Protein AF-A0A2K2TZH5-F1 (afdb_monomer_lite)

Sequence (236 aa):
MGNFDEGINAIWEEVEGKRSKPKHTERDKWEEIKADYYGQKCSVQTEWGIIDFDPDERRKVEGGEKLSYKEYLDIMKRSGRKIRPYFELCYYNCCGCDFKGQIEKKSKGNICFKRIFVNGMYGDGTCFYGKEDHVWMPENGFERYQAGDCLSFTAEVYRYLKTGNGKAIDFALRNPERIRKTGFYDIPNDDELLMQSIDQLVCEICMFSEHCWMGMCIADQEWRENMKRRLFDSVK

Foldseek 3Di:
DPPPVVVVVVVVCVVVVDDDDPDQDPVNVLVVVCVPQACHQDWDQDPQGIQGRPPVVQCQAAVSNPPDSVNNRVQSSVASVPADVLLVCCQPFFPFKKKKFAFAADDDQKTWTQKIKIWGAGPVRDIAIDMDGGAIEGCVPVPPDGHGWIKMWGWDKGWYWDPPPHTHIYIHTYDTHPIDTDDPVVDDDPLRNVLVVQLVVLLVPDPCVVPAPPPRDPDDPVVSVVSSVVVSVVVD

pLDDT: mean 85.05, std 13.41, range [36.69, 96.38]

Radius of gyration: 22.14 Å; chains: 1; bounding box: 59×39×53 Å

Secondary structure (DSSP, 8-state):
-TTHHHHHHHHHHHHTTPPPPP---HHHHHHHHHHHHTT-S-EEEETTEEEE--TTGGGGSBT-TT--HHHHHHHHHHHTTSS-HHHHHHHHH-SEEEEEEEEEEEETTEEEEEEEEEEEE-TTS-EEEEEEEEEEEESTT-TT--TT-EEEEEEEEEEEEE-BTB-EEEEEEEEEEEEEE--GGGS--HHHHHHHHHHHHHHHTSTTGGG-BTTB--S-HHHHHHHHHHHHHHH-

Structure (mmCIF, N/CA/C/O backbone):
data_AF-A0A2K2TZH5-F1
#
_entry.id   AF-A0A2K2TZH5-F1
#
loop_
_atom_site.group_PDB
_atom_site.id
_atom_site.type_symbol
_atom_site.label_atom_id
_atom_site.label_alt_id
_atom_site.label_comp_id
_atom_site.label_asym_id
_atom_site.label_entity_id
_atom_site.label_seq_id
_atom_site.pdbx_PDB_ins_code
_atom_site.Cartn_x
_atom_site.Cartn_y
_atom_site.Cartn_z
_atom_site.occupancy
_atom_site.B_iso_or_equiv
_atom_site.auth_seq_id
_atom_site.auth_comp_id
_atom_site.auth_asym_id
_atom_site.auth_atom_id
_atom_site.pdbx_PDB_model_num
ATOM 1 N N . MET A 1 1 ? 24.509 14.953 -3.627 1.00 36.91 1 MET A N 1
ATOM 2 C CA . MET A 1 1 ? 25.450 15.955 -4.184 1.00 36.91 1 MET A CA 1
ATOM 3 C C . MET A 1 1 ? 25.207 16.181 -5.687 1.00 36.91 1 MET A C 1
ATOM 5 O O . MET A 1 1 ? 26.150 16.340 -6.435 1.00 36.91 1 MET A O 1
ATOM 9 N N . GLY A 1 2 ? 23.950 16.217 -6.155 1.00 40.56 2 GLY A N 1
ATOM 10 C CA . GLY A 1 2 ? 23.645 16.107 -7.596 1.00 40.56 2 GLY A CA 1
ATOM 11 C C . GLY A 1 2 ? 23.528 17.412 -8.393 1.00 40.56 2 GLY A C 1
ATOM 12 O O . GLY A 1 2 ? 23.467 17.348 -9.607 1.00 40.56 2 GLY A O 1
ATOM 13 N N . ASN A 1 3 ? 23.521 18.585 -7.751 1.00 42.31 3 ASN A N 1
ATOM 14 C CA . ASN A 1 3 ? 23.272 19.857 -8.455 1.00 42.31 3 ASN A CA 1
ATOM 15 C C . ASN A 1 3 ? 24.543 20.673 -8.745 1.00 42.31 3 ASN A C 1
ATOM 17 O O . ASN A 1 3 ? 24.476 21.681 -9.441 1.00 42.31 3 ASN A O 1
ATOM 21 N N . PHE A 1 4 ? 25.693 20.281 -8.186 1.00 36.69 4 PHE A N 1
ATOM 22 C CA . PHE A 1 4 ? 26.955 21.011 -8.369 1.00 36.69 4 PHE A CA 1
ATOM 23 C C . PHE A 1 4 ? 27.743 20.474 -9.571 1.00 36.69 4 PHE A C 1
ATOM 25 O O . PHE A 1 4 ? 28.298 21.248 -10.348 1.00 36.69 4 PHE A O 1
ATOM 32 N N . ASP A 1 5 ? 27.697 19.157 -9.784 1.00 44.06 5 ASP A N 1
ATOM 33 C CA . ASP A 1 5 ? 28.388 18.493 -10.893 1.00 44.06 5 ASP A CA 1
ATOM 34 C C . ASP A 1 5 ? 27.729 18.776 -12.254 1.00 44.06 5 ASP A C 1
ATOM 36 O O . ASP A 1 5 ? 28.419 18.890 -13.266 1.00 44.06 5 ASP A O 1
ATOM 40 N N . GLU A 1 6 ? 26.407 18.974 -12.296 1.00 48.66 6 GLU A N 1
ATOM 41 C CA . GLU A 1 6 ? 25.693 19.384 -13.516 1.00 48.66 6 GLU A CA 1
ATOM 42 C C . GLU A 1 6 ? 26.080 20.802 -13.965 1.00 48.66 6 GLU A C 1
ATOM 44 O O . GLU A 1 6 ? 26.260 21.051 -15.157 1.00 48.66 6 GLU A O 1
ATOM 49 N N . GLY A 1 7 ? 26.275 21.720 -13.011 1.00 49.72 7 GLY A N 1
ATOM 50 C CA . GLY A 1 7 ? 26.712 23.089 -13.291 1.00 49.72 7 GLY A CA 1
ATOM 51 C C . GLY A 1 7 ? 28.157 23.160 -13.788 1.00 49.72 7 GLY A C 1
ATOM 52 O O . GLY A 1 7 ? 28.455 23.927 -14.701 1.00 49.72 7 GLY A O 1
ATOM 53 N N . ILE A 1 8 ? 29.048 22.331 -13.237 1.00 51.84 8 ILE A N 1
ATOM 54 C CA . ILE A 1 8 ? 30.454 22.278 -13.658 1.00 51.84 8 ILE A CA 1
ATOM 55 C C . ILE A 1 8 ? 30.583 21.663 -15.057 1.00 51.84 8 ILE A C 1
ATOM 57 O O . ILE A 1 8 ? 31.291 22.217 -15.895 1.00 51.84 8 ILE A O 1
ATOM 61 N N . ASN A 1 9 ? 29.866 20.575 -15.354 1.00 52.47 9 ASN A N 1
ATOM 62 C CA . ASN A 1 9 ? 29.912 19.942 -16.678 1.00 52.47 9 ASN A CA 1
ATOM 63 C C . ASN A 1 9 ? 29.352 20.846 -17.791 1.00 52.47 9 ASN A C 1
ATOM 65 O O . ASN A 1 9 ? 29.914 20.879 -18.884 1.00 52.47 9 ASN A O 1
ATOM 69 N N . ALA A 1 10 ? 28.311 21.636 -17.506 1.00 53.25 10 ALA A N 1
ATOM 70 C CA . ALA A 1 10 ? 27.745 22.586 -18.467 1.00 53.25 10 ALA A CA 1
ATOM 71 C C . ALA A 1 10 ? 28.731 23.702 -18.864 1.00 53.25 10 ALA A C 1
ATOM 73 O O . ALA A 1 10 ? 28.780 24.097 -20.028 1.00 53.25 10 ALA A O 1
ATOM 74 N N . ILE A 1 11 ? 29.555 24.170 -17.919 1.00 55.91 11 ILE A N 1
ATOM 75 C CA . ILE A 1 11 ? 30.579 25.198 -18.169 1.00 55.91 11 ILE A CA 1
ATOM 76 C C . ILE A 1 11 ? 31.704 24.644 -19.059 1.00 55.91 11 ILE A C 1
ATOM 78 O O . ILE A 1 11 ? 32.195 25.346 -19.941 1.00 55.91 11 ILE A O 1
ATOM 82 N N . TRP A 1 12 ? 32.098 23.379 -18.880 1.00 53.28 12 TRP A N 1
ATOM 83 C CA . TRP A 1 12 ? 33.139 22.755 -19.707 1.00 53.28 12 TRP A CA 1
ATOM 84 C C . TRP A 1 12 ? 32.671 22.441 -21.139 1.00 53.28 12 TRP A C 1
ATOM 86 O O . TRP A 1 12 ? 33.465 22.557 -22.073 1.00 53.28 12 TRP A O 1
ATOM 96 N N . GLU A 1 13 ? 31.392 22.115 -21.349 1.00 54.41 13 GLU A N 1
ATOM 97 C CA . GLU A 1 13 ? 30.836 21.857 -22.689 1.00 54.41 13 GLU A CA 1
ATOM 98 C C . GLU A 1 13 ? 30.708 23.129 -23.555 1.00 54.41 13 GLU A C 1
ATOM 100 O O . GLU A 1 13 ? 30.909 23.058 -24.772 1.00 54.41 13 GLU A O 1
ATOM 105 N N . GLU A 1 14 ? 30.458 24.299 -22.949 1.00 56.44 14 GLU A N 1
ATOM 106 C CA . GLU A 1 14 ? 30.468 25.601 -23.644 1.00 56.44 14 GLU A CA 1
ATOM 107 C C . GLU A 1 14 ? 31.870 26.006 -24.125 1.00 56.44 14 GLU A C 1
ATOM 109 O O . GLU A 1 14 ? 32.014 26.563 -25.216 1.00 56.44 14 GLU A O 1
ATOM 114 N N . VAL A 1 15 ? 32.913 25.690 -23.348 1.00 57.12 15 VAL A N 1
ATOM 115 C CA . VAL A 1 15 ? 34.311 26.021 -23.678 1.00 57.12 15 VAL A CA 1
ATOM 116 C C . VAL A 1 15 ? 34.846 25.165 -24.834 1.00 57.12 15 VAL A C 1
ATOM 118 O O . VAL A 1 15 ? 35.672 25.637 -25.615 1.00 57.12 15 VAL A O 1
ATOM 121 N N . GLU A 1 16 ? 34.359 23.931 -25.002 1.00 59.00 16 GLU A N 1
ATOM 122 C CA . GLU A 1 16 ? 34.834 23.013 -26.050 1.00 59.00 16 GLU A CA 1
ATOM 123 C C . GLU A 1 16 ? 34.072 23.097 -27.387 1.00 59.00 16 GLU A C 1
ATOM 125 O O . GLU A 1 16 ? 34.399 22.366 -28.325 1.00 59.00 16 GLU A O 1
ATOM 130 N N . GLY A 1 17 ? 33.055 23.959 -27.518 1.00 53.38 17 GLY A N 1
ATOM 131 C CA . GLY A 1 17 ? 32.296 24.110 -28.770 1.00 53.38 17 GLY A CA 1
ATOM 132 C C . GLY A 1 17 ? 31.588 22.827 -29.236 1.00 53.38 17 GLY A C 1
ATOM 133 O O . GLY A 1 17 ? 31.232 22.693 -30.412 1.00 53.38 17 GLY A O 1
ATOM 134 N N . LYS A 1 18 ? 31.383 21.861 -28.334 1.00 55.34 18 LYS A N 1
ATOM 135 C CA . LYS A 1 18 ? 30.677 20.612 -28.621 1.00 55.34 18 LYS A CA 1
ATOM 136 C C . LYS A 1 18 ? 29.177 20.873 -28.513 1.00 55.34 18 LYS A C 1
ATOM 138 O O . LYS A 1 18 ? 28.684 21.307 -27.480 1.00 55.34 18 LYS A O 1
ATOM 143 N N . ARG A 1 19 ? 28.436 20.614 -29.599 1.00 47.59 19 ARG A N 1
ATOM 144 C CA . ARG A 1 19 ? 26.962 20.622 -29.585 1.00 47.59 19 ARG A CA 1
ATOM 145 C C . ARG A 1 19 ? 26.472 19.767 -28.414 1.00 47.59 19 ARG A C 1
ATOM 147 O O . ARG A 1 19 ? 26.801 18.582 -28.360 1.00 47.59 19 ARG A O 1
ATOM 154 N N . SER A 1 20 ? 25.677 20.366 -27.530 1.00 48.75 20 SER A N 1
ATOM 155 C CA . SER A 1 20 ? 25.026 19.665 -26.425 1.00 48.75 20 SER A CA 1
ATOM 156 C C . SER A 1 20 ? 24.255 18.451 -26.948 1.00 48.75 20 SER A C 1
ATOM 158 O O . SER A 1 20 ? 23.588 18.512 -27.989 1.00 48.75 20 SER A O 1
ATOM 160 N N . LYS A 1 21 ? 24.377 17.315 -26.250 1.00 51.69 21 LYS A N 1
ATOM 161 C CA . LYS A 1 21 ? 23.605 16.109 -26.579 1.00 51.69 21 LYS A CA 1
ATOM 162 C C . LYS A 1 21 ? 22.107 16.454 -26.532 1.00 51.69 21 LYS A C 1
ATOM 164 O O . LYS A 1 21 ? 21.690 17.194 -25.636 1.00 51.69 21 LYS A O 1
ATOM 169 N N . PRO A 1 22 ? 21.285 15.961 -27.477 1.00 49.75 22 PRO A N 1
ATOM 170 C CA . PRO A 1 22 ? 19.862 16.262 -27.472 1.00 49.75 22 PRO A CA 1
ATOM 171 C C . PRO A 1 22 ? 19.238 15.795 -26.154 1.00 49.75 22 PRO A C 1
ATOM 173 O O . PRO A 1 22 ? 19.474 14.675 -25.706 1.00 49.75 22 PRO A O 1
ATOM 176 N N . LYS A 1 23 ? 18.451 16.671 -25.521 1.00 57.56 23 LYS A N 1
ATOM 177 C CA . LYS A 1 23 ? 17.666 16.324 -24.332 1.00 57.56 23 LYS A CA 1
ATOM 178 C C . LYS A 1 23 ? 16.723 15.178 -24.708 1.00 57.56 23 LYS A C 1
ATOM 180 O O . LYS A 1 23 ? 15.816 15.398 -25.509 1.00 57.56 23 LYS A O 1
ATOM 185 N N . HIS A 1 24 ? 16.945 13.985 -24.152 1.00 58.38 24 HIS A N 1
ATOM 186 C CA . HIS A 1 24 ? 16.054 12.839 -24.350 1.00 58.38 24 HIS A CA 1
ATOM 187 C C . HIS A 1 24 ? 14.635 13.237 -23.938 1.00 58.38 24 HIS A C 1
ATOM 189 O O . HIS A 1 24 ? 14.409 13.732 -22.827 1.00 58.38 24 HIS A O 1
ATOM 195 N N . THR A 1 25 ? 13.678 13.063 -24.846 1.00 75.75 25 THR A N 1
ATOM 196 C CA . THR A 1 25 ? 12.272 13.323 -24.547 1.00 75.75 25 THR A CA 1
ATOM 197 C C . THR A 1 25 ? 11.721 12.220 -23.641 1.00 75.75 25 THR A C 1
ATOM 199 O O . THR A 1 25 ? 12.269 11.123 -23.561 1.00 75.75 25 THR A O 1
ATOM 202 N N . GLU A 1 26 ? 10.598 12.476 -22.964 1.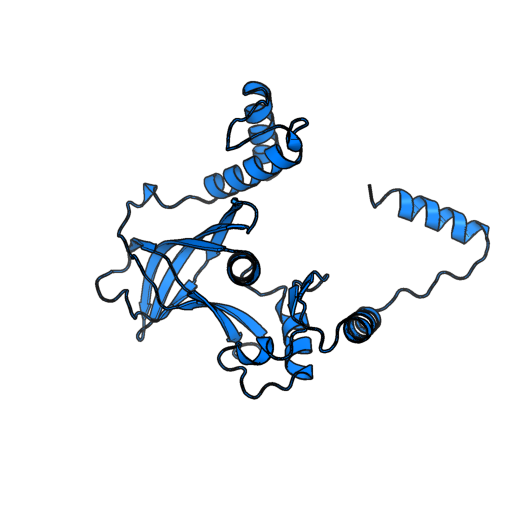00 74.56 26 GLU A N 1
ATOM 203 C CA . GLU A 1 26 ? 9.916 11.463 -22.138 1.00 74.56 26 GLU A CA 1
ATOM 204 C C . GLU A 1 26 ? 9.589 10.181 -22.934 1.00 74.56 26 GLU A C 1
ATOM 206 O O . GLU A 1 26 ? 9.572 9.075 -22.392 1.00 74.56 26 GLU A O 1
ATOM 211 N N . ARG A 1 27 ? 9.351 10.330 -24.244 1.00 78.00 27 ARG A N 1
ATOM 212 C CA . ARG A 1 27 ? 9.127 9.215 -25.164 1.00 78.00 27 ARG A CA 1
ATOM 213 C C . ARG A 1 27 ? 10.398 8.397 -25.381 1.00 78.00 27 ARG A C 1
ATOM 215 O O . ARG A 1 27 ? 10.307 7.175 -25.358 1.00 78.00 27 ARG A O 1
ATOM 222 N N . ASP A 1 28 ? 11.541 9.053 -25.560 1.00 83.06 28 ASP A N 1
ATOM 223 C CA . ASP A 1 28 ? 12.822 8.377 -25.799 1.00 83.06 28 ASP A CA 1
ATOM 224 C C . ASP A 1 28 ? 13.206 7.524 -24.584 1.00 83.06 28 ASP A C 1
ATOM 226 O O . ASP A 1 28 ? 13.466 6.333 -24.727 1.00 83.06 28 ASP A O 1
ATOM 230 N N . LYS A 1 29 ? 13.063 8.081 -23.373 1.00 87.44 29 LYS A N 1
ATOM 231 C CA . LYS A 1 29 ? 13.281 7.345 -22.116 1.00 87.44 29 LYS A CA 1
ATOM 232 C C . LYS A 1 29 ? 12.371 6.122 -21.966 1.00 87.44 29 LYS A C 1
ATOM 234 O O . LYS A 1 29 ? 12.788 5.091 -21.446 1.00 87.44 29 LYS A O 1
ATOM 239 N N . TRP A 1 30 ? 11.105 6.226 -22.385 1.00 90.69 30 TRP A N 1
ATOM 240 C CA . TRP A 1 30 ? 10.170 5.099 -22.295 1.00 90.69 30 TRP A CA 1
ATOM 241 C C . TRP A 1 30 ? 10.528 3.965 -23.256 1.00 90.69 30 TRP A C 1
ATOM 243 O O . TRP A 1 30 ? 10.396 2.794 -22.903 1.00 90.69 30 TRP A O 1
ATOM 253 N N . GLU A 1 31 ? 10.959 4.294 -24.473 1.00 90.50 31 GLU A N 1
ATOM 254 C CA . GLU A 1 31 ? 11.407 3.279 -25.427 1.00 90.50 31 GLU A CA 1
ATOM 255 C C . GLU A 1 31 ? 12.721 2.623 -24.984 1.00 90.50 31 GLU A C 1
ATOM 257 O O . GLU A 1 31 ? 12.831 1.408 -25.106 1.00 90.50 31 GLU A O 1
ATOM 262 N N . GLU A 1 32 ? 13.658 3.377 -24.400 1.00 91.06 32 GLU A N 1
ATOM 263 C CA . GLU A 1 32 ? 14.900 2.845 -23.812 1.00 91.06 32 GLU A CA 1
ATOM 264 C C . GLU A 1 32 ? 14.613 1.842 -22.689 1.00 91.06 32 GLU A C 1
ATOM 266 O O . GLU A 1 32 ? 15.033 0.691 -22.760 1.00 91.06 32 GLU A O 1
ATOM 271 N N . ILE A 1 33 ? 13.793 2.228 -21.706 1.00 91.31 33 ILE A N 1
ATOM 272 C CA . ILE A 1 33 ? 13.424 1.344 -20.592 1.00 91.31 33 ILE A CA 1
ATOM 273 C C . ILE A 1 33 ? 12.729 0.070 -21.097 1.00 91.31 33 ILE A C 1
ATOM 275 O O . ILE A 1 33 ? 12.982 -1.024 -20.595 1.00 91.31 33 ILE A O 1
ATOM 279 N N . LYS A 1 34 ? 11.852 0.172 -22.103 1.00 92.25 34 LYS A N 1
ATOM 280 C CA . LYS A 1 34 ? 11.263 -1.028 -22.710 1.00 92.25 34 LYS A CA 1
ATOM 281 C C . LYS A 1 34 ? 12.319 -1.866 -23.428 1.00 92.25 34 LYS A C 1
ATOM 283 O O . LYS A 1 34 ? 12.273 -3.081 -23.307 1.00 92.25 34 LYS A O 1
ATOM 288 N N . ALA A 1 35 ? 13.244 -1.265 -24.168 1.00 91.75 35 ALA A N 1
ATOM 289 C CA . ALA A 1 35 ? 14.286 -2.019 -24.860 1.00 91.75 35 ALA A CA 1
ATOM 290 C C . ALA A 1 35 ? 15.122 -2.861 -23.882 1.00 91.75 35 ALA A C 1
ATOM 292 O O . ALA A 1 35 ? 15.436 -4.009 -24.191 1.00 91.75 35 ALA A O 1
ATOM 293 N N . ASP A 1 36 ? 15.390 -2.322 -22.693 1.00 93.06 36 ASP A N 1
ATOM 294 C CA . ASP A 1 36 ? 16.182 -2.999 -21.671 1.00 93.06 36 ASP A CA 1
ATOM 295 C C . ASP A 1 36 ? 15.394 -4.097 -20.945 1.00 93.06 36 ASP A C 1
ATOM 297 O O . ASP A 1 36 ? 15.904 -5.204 -20.785 1.00 93.06 36 ASP A O 1
ATOM 301 N N . TYR A 1 37 ? 14.147 -3.837 -20.528 1.00 93.50 37 TYR A N 1
ATOM 302 C CA . TYR A 1 37 ? 13.435 -4.696 -19.565 1.00 93.50 37 TYR A CA 1
ATOM 303 C C . TYR A 1 37 ? 12.218 -5.453 -20.120 1.00 93.50 37 TYR A C 1
ATOM 305 O O . TYR A 1 37 ? 11.630 -6.268 -19.408 1.00 93.50 37 TYR A O 1
ATOM 313 N N . TYR A 1 38 ? 11.806 -5.234 -21.372 1.00 93.06 38 TYR A N 1
ATOM 314 C CA . TYR A 1 38 ? 10.576 -5.830 -21.910 1.00 93.06 38 TYR A CA 1
ATOM 315 C C . TYR A 1 38 ? 10.583 -7.365 -21.862 1.00 93.06 38 TYR A C 1
ATOM 317 O O . TYR A 1 38 ? 11.423 -8.031 -22.463 1.00 93.06 38 TYR A O 1
ATOM 325 N N . GLY A 1 39 ? 9.588 -7.930 -21.175 1.00 91.25 39 GLY A N 1
ATOM 326 C CA . GLY A 1 39 ? 9.409 -9.370 -20.993 1.00 91.25 39 GLY A CA 1
ATOM 327 C C . GLY A 1 39 ? 10.277 -10.000 -19.901 1.00 91.25 39 GLY A C 1
ATOM 328 O O . GLY A 1 39 ? 10.172 -11.209 -19.689 1.00 91.25 39 GLY A O 1
ATOM 329 N N . GLN A 1 40 ? 11.117 -9.225 -19.210 1.00 92.94 40 GLN A N 1
ATOM 330 C CA . GLN A 1 40 ? 11.911 -9.724 -18.091 1.00 92.94 40 GLN A CA 1
ATOM 331 C C . GLN A 1 40 ? 11.053 -9.911 -16.835 1.00 92.94 40 GLN A C 1
ATOM 333 O O . GLN A 1 40 ? 10.125 -9.150 -16.579 1.00 92.94 40 GLN A O 1
ATOM 338 N N . LYS A 1 41 ? 11.394 -10.907 -16.013 1.00 93.06 41 LYS A N 1
ATOM 339 C CA . LYS A 1 41 ? 10.725 -11.175 -14.731 1.00 93.06 41 LYS A CA 1
ATOM 340 C C . LYS A 1 41 ? 11.265 -10.272 -13.624 1.00 93.06 41 LYS A C 1
ATOM 342 O O . LYS A 1 41 ? 11.902 -10.743 -12.684 1.00 93.06 41 LYS A O 1
ATOM 347 N N . CYS A 1 42 ? 11.087 -8.966 -13.789 1.00 91.38 42 CYS A N 1
ATOM 348 C CA . CYS A 1 42 ? 11.576 -7.964 -12.852 1.00 91.38 42 CYS A CA 1
ATOM 349 C C . CYS A 1 42 ? 10.660 -6.740 -12.777 1.00 91.38 42 CYS A C 1
ATOM 351 O O . CYS A 1 42 ? 9.986 -6.382 -13.745 1.00 91.38 42 CYS A O 1
ATOM 353 N N . SER A 1 43 ? 10.741 -6.045 -11.647 1.00 90.75 43 SER A N 1
ATOM 354 C CA . SER A 1 43 ? 10.147 -4.726 -11.444 1.00 90.75 43 SER A CA 1
ATOM 355 C C . SER A 1 43 ? 11.250 -3.677 -11.358 1.00 90.75 43 SER A C 1
ATOM 357 O O . SER A 1 43 ? 12.289 -3.918 -10.745 1.00 90.75 43 SER A O 1
ATOM 359 N N . VAL A 1 44 ? 11.031 -2.512 -11.966 1.00 90.75 44 VAL A N 1
ATOM 360 C CA . VAL A 1 44 ? 12.020 -1.429 -12.034 1.00 90.75 44 VAL A CA 1
ATOM 361 C C . VAL A 1 44 ? 11.427 -0.156 -11.445 1.00 90.75 44 VAL A C 1
ATOM 363 O O . VAL A 1 44 ? 10.337 0.267 -11.831 1.00 90.75 44 VAL A O 1
ATOM 366 N N . GLN A 1 45 ? 12.161 0.478 -10.530 1.00 89.00 45 GLN A N 1
ATOM 367 C CA . GLN A 1 45 ? 11.829 1.810 -10.031 1.00 89.00 45 GLN A CA 1
ATOM 368 C C . GLN A 1 45 ? 12.133 2.851 -11.118 1.0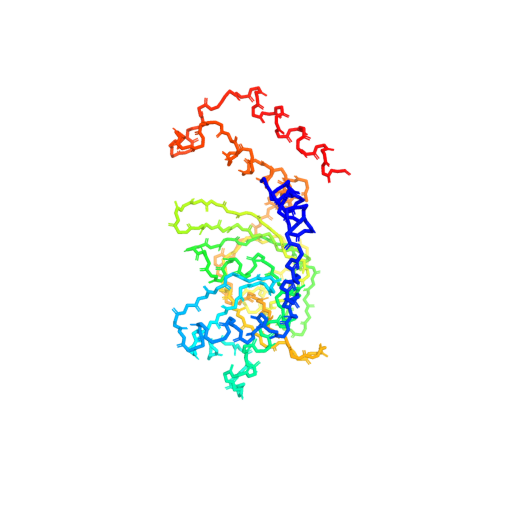0 89.00 45 GLN A C 1
ATOM 370 O O . GLN A 1 45 ? 13.274 2.985 -11.554 1.00 89.00 45 GLN A O 1
ATOM 375 N N . THR A 1 46 ? 11.122 3.609 -11.547 1.00 88.88 46 THR A N 1
ATOM 376 C CA . THR A 1 46 ? 11.254 4.649 -12.582 1.00 88.88 46 THR A CA 1
ATOM 377 C C . THR A 1 46 ? 10.743 6.006 -12.091 1.00 88.88 46 THR A C 1
ATOM 379 O O . THR A 1 46 ? 10.149 6.118 -11.019 1.00 88.88 46 THR A O 1
ATOM 382 N N . GLU A 1 47 ? 10.899 7.056 -12.907 1.00 85.31 47 GLU A N 1
ATOM 383 C CA . GLU A 1 47 ? 10.307 8.380 -12.638 1.00 85.31 47 GLU A CA 1
ATOM 384 C C . GLU A 1 47 ? 8.764 8.390 -12.664 1.00 85.31 47 GLU A C 1
ATOM 386 O O . GLU A 1 47 ? 8.126 9.361 -12.241 1.00 85.31 47 GLU A O 1
ATOM 391 N N . TRP A 1 48 ? 8.150 7.308 -13.152 1.00 86.88 48 TRP A N 1
ATOM 392 C CA . TRP A 1 48 ? 6.704 7.097 -13.140 1.00 86.88 48 TRP A CA 1
ATOM 393 C C . TRP A 1 48 ? 6.263 6.077 -12.087 1.00 86.88 48 TRP A C 1
ATOM 395 O O . TRP A 1 48 ? 5.136 5.611 -12.179 1.00 86.88 48 TRP A O 1
ATOM 405 N N . GLY A 1 49 ? 7.107 5.740 -11.108 1.00 86.31 49 GLY A N 1
ATOM 406 C CA . GLY A 1 49 ? 6.840 4.702 -10.106 1.00 86.31 49 GLY A CA 1
ATOM 407 C C . GLY A 1 49 ? 7.392 3.334 -10.507 1.00 86.31 49 GLY A C 1
ATOM 408 O O . GLY A 1 49 ? 8.223 3.235 -11.419 1.00 86.31 49 GLY A O 1
ATOM 409 N N . ILE A 1 50 ? 6.957 2.281 -9.813 1.00 90.00 50 ILE A N 1
ATOM 410 C CA . ILE A 1 50 ? 7.390 0.911 -10.098 1.00 90.00 50 ILE A CA 1
ATOM 411 C C . ILE A 1 50 ? 6.704 0.422 -11.374 1.00 90.00 50 ILE A C 1
ATOM 413 O O . ILE A 1 50 ? 5.477 0.387 -11.472 1.00 90.00 50 ILE A O 1
ATOM 417 N N . ILE A 1 51 ? 7.502 0.014 -12.359 1.00 92.06 51 ILE A N 1
ATOM 418 C CA . ILE A 1 51 ? 7.016 -0.653 -13.566 1.00 92.06 51 ILE A CA 1
ATOM 419 C C . ILE A 1 51 ? 7.399 -2.123 -13.484 1.00 92.06 51 ILE A C 1
ATOM 421 O O . ILE A 1 51 ? 8.576 -2.473 -13.435 1.00 92.06 51 ILE A O 1
ATOM 425 N N . ASP A 1 52 ? 6.384 -2.973 -13.471 1.00 92.88 52 ASP A N 1
ATOM 426 C CA . ASP A 1 52 ? 6.525 -4.421 -13.427 1.00 92.88 52 ASP A CA 1
ATOM 427 C C . ASP A 1 52 ? 6.529 -4.965 -14.860 1.00 92.88 52 ASP A C 1
ATOM 429 O O . ASP A 1 52 ? 5.535 -4.847 -15.586 1.00 92.88 52 ASP A O 1
ATOM 433 N N . PHE A 1 53 ? 7.677 -5.493 -15.282 1.00 94.38 53 PHE A N 1
ATOM 434 C CA . PHE A 1 53 ? 7.878 -6.039 -16.618 1.00 94.38 53 PHE A CA 1
ATOM 435 C C . PHE A 1 53 ? 7.551 -7.528 -16.704 1.00 94.38 53 PHE A C 1
ATOM 437 O O . PHE A 1 53 ? 7.540 -8.054 -17.819 1.00 94.38 53 PHE A O 1
ATOM 444 N N . ASP A 1 54 ? 7.206 -8.204 -15.606 1.00 93.31 54 ASP A N 1
ATOM 445 C CA . ASP A 1 54 ? 6.876 -9.623 -15.660 1.00 93.31 54 ASP A CA 1
ATOM 446 C C . ASP A 1 54 ? 5.530 -9.830 -16.398 1.00 93.31 54 ASP A C 1
ATOM 448 O O . ASP A 1 54 ? 4.474 -9.340 -15.972 1.00 93.31 54 ASP A O 1
ATOM 452 N N . PRO A 1 55 ? 5.506 -10.566 -17.527 1.00 90.69 55 PRO A N 1
ATOM 453 C CA . PRO A 1 55 ? 4.266 -10.836 -18.250 1.00 90.69 55 PRO A CA 1
ATOM 454 C C . PRO A 1 55 ? 3.236 -11.644 -17.446 1.00 90.69 55 PRO A C 1
ATOM 456 O O . PRO A 1 55 ? 2.036 -11.573 -17.747 1.00 90.69 55 PRO A O 1
ATOM 459 N N . ASP A 1 56 ? 3.679 -12.428 -16.459 1.00 91.12 56 ASP A N 1
ATOM 460 C CA . ASP A 1 56 ? 2.810 -13.220 -15.589 1.00 91.12 56 ASP A CA 1
ATOM 461 C C . ASP A 1 56 ? 2.090 -12.325 -14.570 1.00 91.12 56 ASP A C 1
ATOM 463 O O . ASP A 1 56 ? 0.907 -12.538 -14.286 1.00 91.12 56 ASP A O 1
ATOM 467 N N . GLU A 1 57 ? 2.747 -11.266 -14.100 1.00 90.00 57 GLU A N 1
ATOM 468 C CA . GLU A 1 57 ? 2.186 -10.294 -13.164 1.00 90.00 57 GLU A CA 1
ATOM 469 C C . GLU A 1 57 ? 0.984 -9.545 -13.771 1.00 90.00 57 GLU A C 1
ATOM 471 O O . GLU A 1 57 ? -0.042 -9.359 -13.111 1.00 90.00 57 GLU A O 1
ATOM 476 N N . ARG A 1 58 ? 0.992 -9.269 -15.083 1.00 90.75 58 ARG A N 1
ATOM 477 C CA . ARG A 1 58 ? -0.191 -8.748 -15.801 1.00 90.75 58 ARG A CA 1
ATOM 478 C C . ARG A 1 58 ? -1.472 -9.541 -15.493 1.00 90.75 58 ARG A C 1
ATOM 480 O O . ARG A 1 58 ? -2.548 -8.954 -15.396 1.00 90.75 58 ARG A O 1
ATOM 487 N N . ARG A 1 59 ? -1.385 -10.871 -15.347 1.00 89.38 59 ARG A N 1
ATOM 488 C CA . ARG A 1 59 ? -2.556 -11.736 -15.093 1.00 89.38 59 ARG A CA 1
ATOM 489 C C . ARG A 1 59 ? -3.133 -11.578 -13.687 1.00 89.38 59 ARG A C 1
ATOM 491 O O . ARG A 1 59 ? -4.266 -11.985 -13.467 1.00 89.38 59 ARG A O 1
ATOM 498 N N . LYS A 1 60 ? -2.376 -11.001 -12.752 1.00 91.94 60 LYS A N 1
ATOM 499 C CA . LYS A 1 60 ? -2.819 -10.744 -11.376 1.00 91.94 60 LYS A CA 1
ATOM 500 C C . LYS A 1 60 ? -3.539 -9.398 -11.230 1.00 91.94 60 LYS A C 1
ATOM 502 O O . LYS A 1 60 ? -3.941 -9.054 -10.125 1.00 91.94 60 LYS A O 1
ATOM 507 N N . VAL A 1 61 ? -3.673 -8.618 -12.308 1.00 93.69 61 VAL A N 1
ATOM 508 C CA . VAL A 1 61 ? -4.480 -7.390 -12.316 1.00 93.69 61 VAL A CA 1
ATOM 509 C C . VAL A 1 61 ? -5.955 -7.756 -12.402 1.00 93.69 61 VAL A C 1
ATOM 511 O O . VAL A 1 61 ? -6.434 -8.172 -13.459 1.00 93.69 61 VAL A O 1
ATOM 514 N N . GLU A 1 62 ? -6.683 -7.565 -11.306 1.00 93.88 62 GLU A N 1
ATOM 515 C CA . GLU A 1 62 ? -8.120 -7.838 -11.258 1.00 93.88 62 GLU A CA 1
ATOM 516 C C . GLU A 1 62 ? -8.891 -6.906 -12.209 1.00 93.88 62 GLU A C 1
ATOM 518 O O . GLU A 1 62 ? -8.691 -5.687 -12.204 1.00 93.88 62 GLU A O 1
ATOM 523 N N . GLY A 1 63 ? -9.737 -7.475 -13.077 1.00 91.38 63 GLY A N 1
ATOM 524 C CA . GLY A 1 63 ? -10.442 -6.741 -14.135 1.00 91.38 63 GLY A CA 1
ATOM 525 C C . GLY A 1 63 ? -9.564 -6.368 -15.340 1.00 91.38 63 GLY A C 1
ATOM 526 O O . GLY A 1 63 ? -10.022 -5.679 -16.258 1.00 91.38 63 GLY A O 1
ATOM 527 N N . GLY A 1 64 ? -8.295 -6.791 -15.343 1.00 89.19 64 GLY A N 1
ATOM 528 C CA . GLY A 1 64 ? -7.302 -6.541 -16.388 1.00 89.19 64 GLY A CA 1
ATOM 529 C C . GLY A 1 64 ? -7.050 -7.727 -17.323 1.00 89.19 64 GLY A C 1
ATOM 530 O O . GLY A 1 64 ? -6.110 -7.689 -18.117 1.00 89.19 64 GLY A O 1
ATOM 531 N N . GLU A 1 65 ? -7.869 -8.778 -17.281 1.00 90.19 65 GLU A N 1
ATOM 532 C CA . GLU A 1 65 ? -7.588 -10.079 -17.910 1.00 90.19 65 GLU A CA 1
ATOM 533 C C . GLU A 1 65 ? -7.379 -9.955 -19.427 1.00 90.19 65 GLU A C 1
ATOM 535 O O . GLU A 1 65 ? -6.516 -10.618 -20.012 1.00 90.19 65 GLU A O 1
ATOM 540 N N . LYS A 1 66 ? -8.142 -9.047 -20.050 1.00 90.00 66 LYS A N 1
ATOM 541 C CA . LYS A 1 66 ? -8.135 -8.772 -21.494 1.00 90.00 66 LYS A CA 1
ATOM 542 C C . LYS A 1 66 ? -7.046 -7.793 -21.946 1.00 90.00 66 LYS A C 1
ATOM 544 O O . LYS A 1 66 ? -6.943 -7.545 -23.143 1.00 90.00 66 LYS A O 1
ATOM 549 N N . LEU A 1 67 ? -6.271 -7.202 -21.032 1.00 90.94 67 LEU A N 1
ATOM 550 C CA . LEU A 1 67 ? -5.221 -6.250 -21.402 1.00 90.94 67 LEU A CA 1
ATOM 551 C C . LEU A 1 67 ? -4.113 -6.959 -22.175 1.00 90.94 67 LEU A C 1
ATOM 553 O O . LEU A 1 67 ? -3.582 -7.966 -21.708 1.00 90.94 67 LEU A O 1
ATOM 557 N N . SER A 1 68 ? -3.701 -6.415 -23.315 1.00 93.81 68 SER A N 1
ATOM 558 C CA . SER A 1 68 ? -2.436 -6.841 -23.914 1.00 93.81 68 SER A CA 1
ATOM 559 C C . SER A 1 68 ? -1.260 -6.443 -23.014 1.00 93.81 68 SER A C 1
ATOM 561 O O . SER A 1 68 ? -1.347 -5.504 -22.222 1.00 93.81 68 SER A O 1
ATOM 563 N N . TYR A 1 69 ? -0.131 -7.141 -23.139 1.00 94.19 69 TYR A N 1
ATOM 564 C CA . TYR A 1 69 ? 1.069 -6.817 -22.362 1.00 94.19 69 TYR A CA 1
ATOM 565 C C . TYR A 1 69 ? 1.579 -5.391 -22.641 1.00 94.19 69 TYR A C 1
ATOM 567 O O . TYR A 1 69 ? 1.946 -4.668 -21.720 1.00 94.19 69 TYR A O 1
ATOM 575 N N . LYS A 1 70 ? 1.487 -4.930 -23.894 1.00 92.94 70 LYS A N 1
ATOM 576 C CA . LYS A 1 70 ? 1.822 -3.547 -24.257 1.00 92.94 70 LYS A CA 1
ATOM 577 C C . LYS A 1 70 ? 0.895 -2.528 -23.586 1.00 92.94 70 LYS A C 1
ATOM 579 O O . LYS A 1 70 ? 1.379 -1.552 -23.023 1.00 92.94 70 LYS A O 1
ATOM 584 N N . GLU A 1 71 ? -0.420 -2.760 -23.619 1.00 93.25 71 GLU A N 1
ATOM 585 C CA . GLU A 1 71 ? -1.376 -1.880 -22.933 1.00 93.25 71 GLU A CA 1
ATOM 586 C C . GLU A 1 71 ? -1.139 -1.850 -21.425 1.00 93.25 71 GLU A C 1
ATOM 588 O O . GLU A 1 71 ? -1.243 -0.789 -20.822 1.00 93.25 71 GLU A O 1
ATOM 593 N N . TYR A 1 72 ? -0.810 -2.991 -20.820 1.00 94.44 72 TYR A N 1
ATOM 594 C CA . TYR A 1 72 ? -0.494 -3.087 -19.399 1.00 94.44 72 TYR A CA 1
ATOM 595 C C . TYR A 1 72 ? 0.684 -2.183 -19.009 1.00 94.44 72 TYR A C 1
ATOM 597 O O . TYR A 1 72 ? 0.528 -1.359 -18.111 1.00 94.44 72 TYR A O 1
ATOM 605 N N . LEU A 1 73 ? 1.808 -2.255 -19.728 1.00 94.12 73 LEU A N 1
ATOM 606 C CA . LEU A 1 73 ? 2.974 -1.402 -19.463 1.00 94.12 73 LEU A CA 1
ATOM 607 C C . LEU A 1 73 ? 2.655 0.091 -19.642 1.00 94.12 73 LEU A C 1
ATOM 609 O O . LEU A 1 73 ? 3.015 0.915 -18.800 1.00 94.12 73 LEU A O 1
ATOM 613 N N . ASP A 1 74 ? 1.924 0.445 -20.703 1.00 92.81 74 ASP A N 1
ATOM 614 C CA . ASP A 1 74 ? 1.507 1.831 -20.934 1.00 92.81 74 ASP A CA 1
ATOM 615 C C . ASP A 1 74 ? 0.549 2.334 -19.836 1.00 92.81 74 ASP A C 1
ATOM 617 O O . ASP A 1 74 ? 0.581 3.516 -19.482 1.00 92.81 74 ASP A O 1
ATOM 621 N N . ILE A 1 75 ? -0.304 1.462 -19.283 1.00 93.00 75 ILE A N 1
ATOM 622 C CA . ILE A 1 75 ? -1.177 1.787 -18.148 1.00 93.00 75 ILE A CA 1
ATOM 623 C C . ILE A 1 75 ? -0.350 1.951 -16.871 1.00 93.00 75 ILE A C 1
ATOM 625 O O . ILE A 1 75 ? -0.556 2.950 -16.185 1.00 93.00 75 ILE A O 1
ATOM 629 N N . MET A 1 76 ? 0.595 1.053 -16.569 1.00 91.94 76 MET A N 1
ATOM 630 C CA . MET A 1 76 ? 1.489 1.165 -15.403 1.00 91.94 76 MET A CA 1
ATOM 631 C C . MET A 1 76 ? 2.198 2.525 -15.391 1.00 91.94 76 MET A C 1
ATOM 633 O O . MET A 1 76 ? 2.048 3.291 -14.438 1.00 91.94 76 MET A O 1
ATOM 637 N N . LYS A 1 77 ? 2.821 2.908 -16.516 1.00 91.50 77 LYS A N 1
ATOM 638 C CA . LYS A 1 77 ? 3.477 4.218 -16.683 1.00 91.50 77 LYS A CA 1
ATOM 639 C C . LYS A 1 77 ? 2.536 5.395 -16.413 1.00 91.50 77 LYS A C 1
ATOM 641 O O . LYS A 1 77 ? 2.917 6.381 -15.789 1.00 91.50 77 LYS A O 1
ATOM 646 N N . ARG A 1 78 ? 1.296 5.336 -16.907 1.00 89.62 78 ARG A N 1
ATOM 647 C CA . ARG A 1 78 ? 0.306 6.411 -16.695 1.00 89.62 78 ARG A CA 1
ATOM 648 C C . ARG A 1 78 ? -0.236 6.445 -15.267 1.00 89.62 78 ARG A C 1
ATOM 650 O O . ARG A 1 78 ? -0.726 7.490 -14.838 1.00 89.62 78 ARG A O 1
ATOM 657 N N . SER A 1 79 ? -0.199 5.313 -14.572 1.00 87.94 79 SER A N 1
ATOM 658 C CA . SER A 1 79 ? -0.838 5.136 -13.270 1.00 87.94 79 SER A CA 1
ATOM 659 C C . SER A 1 79 ? 0.036 5.593 -12.121 1.00 87.94 79 SER A C 1
ATOM 661 O O . SER A 1 79 ? -0.512 6.139 -11.172 1.00 87.94 79 SER A O 1
ATOM 663 N N . GLY A 1 80 ? 1.359 5.435 -12.191 1.00 78.19 80 GLY A N 1
ATOM 664 C CA . GLY A 1 80 ? 2.187 5.490 -10.982 1.00 78.19 80 GLY A CA 1
ATOM 665 C C . GLY A 1 80 ? 2.245 6.826 -10.230 1.00 78.19 80 GLY A C 1
ATOM 666 O O . GLY A 1 80 ? 2.654 6.850 -9.081 1.00 78.19 80 GLY A O 1
ATOM 667 N N . ARG A 1 81 ? 1.735 7.938 -10.783 1.00 71.62 81 ARG A N 1
ATOM 668 C CA . ARG A 1 81 ? 1.524 9.191 -10.013 1.00 71.62 81 ARG A CA 1
ATOM 669 C C . ARG A 1 81 ? 0.164 9.290 -9.307 1.00 71.62 81 ARG A C 1
ATOM 671 O O . ARG A 1 81 ? -0.146 10.321 -8.719 1.00 71.62 81 ARG A O 1
ATOM 678 N N . LYS A 1 82 ? -0.695 8.282 -9.448 1.00 82.50 82 LYS A N 1
ATOM 679 C CA . LYS A 1 82 ? -2.102 8.278 -9.007 1.00 82.50 82 LYS A CA 1
ATOM 680 C C . LYS A 1 82 ? -2.467 7.049 -8.173 1.00 82.50 82 LYS A C 1
ATOM 682 O O . LYS A 1 82 ? -3.645 6.871 -7.871 1.00 82.50 82 LYS A O 1
ATOM 687 N N . ILE A 1 83 ? -1.487 6.205 -7.868 1.00 87.00 83 ILE A N 1
ATOM 688 C CA . ILE A 1 83 ? -1.660 4.991 -7.072 1.00 87.00 83 ILE A CA 1
ATOM 689 C C . ILE A 1 83 ? -1.605 5.294 -5.579 1.00 87.00 83 ILE A C 1
ATOM 691 O O . ILE A 1 83 ? -1.104 6.340 -5.167 1.00 87.00 83 ILE A O 1
ATOM 695 N N . ARG A 1 84 ? -2.093 4.343 -4.786 1.00 91.12 84 ARG A N 1
ATOM 696 C CA . ARG A 1 84 ? -1.938 4.285 -3.329 1.00 91.12 84 ARG A CA 1
ATOM 697 C C . ARG A 1 84 ? -0.532 3.799 -2.941 1.00 91.12 84 ARG A C 1
ATOM 699 O O . ARG A 1 84 ? -0.290 2.589 -3.009 1.00 91.12 84 ARG A O 1
ATOM 706 N N . PRO A 1 85 ? 0.408 4.696 -2.584 1.00 89.50 85 PRO A N 1
ATOM 707 C CA . PRO A 1 85 ? 1.824 4.351 -2.465 1.00 89.50 85 PRO A CA 1
ATOM 708 C C . PRO A 1 85 ? 2.106 3.328 -1.361 1.00 89.50 85 PRO A C 1
ATOM 710 O O . PRO A 1 85 ? 2.945 2.451 -1.543 1.00 89.50 85 PRO A O 1
ATOM 713 N N . TYR A 1 86 ? 1.395 3.377 -0.230 1.00 91.44 86 TYR A N 1
ATOM 714 C CA . TYR A 1 86 ? 1.666 2.440 0.864 1.00 91.44 86 TYR A CA 1
ATOM 715 C C . TYR A 1 86 ? 1.105 1.049 0.585 1.00 91.44 86 TYR A C 1
ATOM 717 O O . TYR A 1 86 ? 1.664 0.057 1.049 1.00 91.44 86 TYR A O 1
ATOM 725 N N . PHE A 1 87 ? 0.036 0.952 -0.206 1.00 94.44 87 PHE A N 1
ATOM 726 C CA . PHE A 1 87 ? -0.441 -0.340 -0.690 1.00 94.44 87 PHE A CA 1
ATOM 727 C C . PHE A 1 87 ? 0.469 -0.906 -1.786 1.00 94.44 87 PHE A C 1
ATOM 729 O O . PHE A 1 87 ? 0.736 -2.103 -1.764 1.00 94.44 87 PHE A O 1
ATOM 736 N N . GLU A 1 88 ? 1.016 -0.077 -2.681 1.00 92.62 88 GLU A N 1
ATOM 737 C CA . GLU A 1 88 ? 2.061 -0.523 -3.617 1.00 92.62 88 GLU A CA 1
ATOM 738 C C . GLU A 1 88 ? 3.272 -1.092 -2.862 1.00 92.62 88 GLU A C 1
ATOM 740 O O . GLU A 1 88 ? 3.743 -2.191 -3.161 1.00 92.62 88 GLU A O 1
ATOM 745 N N . LEU A 1 89 ? 3.726 -0.378 -1.829 1.00 89.75 89 LEU A N 1
ATOM 746 C CA . LEU A 1 89 ? 4.831 -0.806 -0.979 1.00 89.75 89 LEU A CA 1
ATOM 747 C C . LEU A 1 89 ? 4.533 -2.150 -0.298 1.00 89.75 89 LEU A C 1
ATOM 749 O O . LEU A 1 89 ? 5.384 -3.039 -0.289 1.00 89.75 89 LEU A O 1
ATOM 753 N N . CYS A 1 90 ? 3.305 -2.325 0.202 1.00 92.19 90 CYS A N 1
ATOM 754 C CA . CYS A 1 90 ? 2.845 -3.596 0.755 1.00 92.19 90 CYS A CA 1
ATOM 755 C C . CYS A 1 90 ? 2.844 -4.725 -0.280 1.00 92.19 90 CYS A C 1
ATOM 757 O O . CYS A 1 90 ? 3.231 -5.844 0.036 1.00 92.19 90 CYS A O 1
ATOM 759 N N . TYR A 1 91 ? 2.416 -4.447 -1.510 1.00 92.38 91 TYR A N 1
ATOM 760 C CA . TYR A 1 91 ? 2.315 -5.461 -2.555 1.00 92.38 91 TYR A CA 1
ATOM 761 C C . TYR A 1 91 ? 3.688 -6.008 -2.972 1.00 92.38 91 TYR A C 1
ATOM 763 O O . TYR A 1 91 ? 3.832 -7.217 -3.137 1.00 92.38 91 TYR A O 1
ATOM 771 N N . TYR A 1 92 ? 4.694 -5.141 -3.138 1.00 88.19 92 TYR A N 1
ATOM 772 C CA . TYR A 1 92 ? 6.005 -5.563 -3.646 1.00 88.19 92 TYR A CA 1
ATOM 773 C C . TYR A 1 92 ? 7.009 -5.959 -2.563 1.00 88.19 92 TYR A C 1
ATOM 775 O O . TYR A 1 92 ? 7.843 -6.826 -2.808 1.00 88.19 92 TYR A O 1
ATOM 783 N N . ASN A 1 93 ? 6.965 -5.320 -1.391 1.00 81.00 93 ASN A N 1
ATOM 784 C CA . ASN A 1 93 ? 8.105 -5.334 -0.470 1.00 81.00 93 ASN A CA 1
ATOM 785 C C . ASN A 1 93 ? 7.786 -5.872 0.930 1.00 81.00 93 ASN A C 1
ATOM 787 O O . ASN A 1 93 ? 8.690 -5.972 1.758 1.00 81.00 93 ASN A O 1
ATOM 791 N N . CYS A 1 94 ? 6.529 -6.210 1.217 1.00 77.25 94 CYS A N 1
ATOM 792 C CA . CYS A 1 94 ? 6.095 -6.562 2.564 1.00 77.25 94 CYS A CA 1
ATOM 793 C C . CYS A 1 94 ? 6.001 -8.081 2.748 1.00 77.25 94 CYS A C 1
ATOM 795 O O . CYS A 1 94 ? 5.323 -8.775 1.992 1.00 77.25 94 CYS A O 1
ATOM 797 N N . CYS A 1 95 ? 6.649 -8.598 3.793 1.00 70.88 95 CYS A N 1
ATOM 798 C CA . CYS A 1 95 ? 6.523 -10.002 4.210 1.00 70.88 95 CYS A CA 1
ATOM 799 C C . CYS A 1 95 ? 5.357 -10.238 5.194 1.00 70.88 95 CYS A C 1
ATOM 801 O O . CYS A 1 95 ? 4.998 -11.380 5.481 1.00 70.88 95 CYS A O 1
ATOM 803 N N . GLY A 1 96 ? 4.739 -9.160 5.678 1.00 78.12 96 GLY A N 1
ATOM 804 C CA . GLY A 1 96 ? 3.542 -9.172 6.511 1.00 78.12 96 GLY A CA 1
ATOM 805 C C . GLY A 1 96 ? 3.127 -7.748 6.857 1.00 78.12 96 GLY A C 1
ATOM 806 O O . GLY A 1 96 ? 3.969 -6.951 7.271 1.00 78.12 96 GLY A O 1
ATOM 807 N N . CYS A 1 97 ? 1.849 -7.423 6.654 1.00 89.94 97 CYS A N 1
ATOM 808 C CA . CYS A 1 97 ? 1.338 -6.079 6.894 1.00 89.94 97 CYS A CA 1
ATOM 809 C C . CYS A 1 97 ? 0.098 -6.123 7.795 1.00 89.94 97 CYS A C 1
ATOM 811 O O . CYS A 1 97 ? -0.813 -6.933 7.594 1.00 89.94 97 CYS A O 1
ATOM 813 N N . ASP A 1 98 ? 0.068 -5.219 8.767 1.00 93.19 98 ASP A N 1
ATOM 814 C CA . ASP A 1 98 ? -1.049 -4.989 9.670 1.00 93.19 98 ASP A CA 1
ATOM 815 C C . ASP A 1 98 ? -1.713 -3.655 9.335 1.00 93.19 98 ASP A C 1
ATOM 817 O O . ASP A 1 98 ? -1.061 -2.627 9.128 1.00 93.19 98 ASP A O 1
ATOM 821 N N . PHE A 1 99 ? -3.040 -3.663 9.334 1.00 94.94 99 PHE A N 1
ATOM 822 C CA . PHE A 1 99 ? -3.856 -2.500 9.041 1.00 94.94 99 PHE A CA 1
ATOM 823 C C . PHE A 1 99 ? -4.637 -2.079 10.276 1.00 94.94 99 PHE A C 1
ATOM 825 O O . PHE A 1 99 ? -5.133 -2.905 11.049 1.00 94.94 99 PHE A O 1
ATOM 832 N N . LYS A 1 100 ? -4.782 -0.767 10.450 1.00 95.06 100 LYS A N 1
ATOM 833 C CA . LYS A 1 100 ? -5.700 -0.185 11.431 1.00 95.06 100 LYS A CA 1
ATOM 834 C C . LYS A 1 100 ? -6.547 0.876 10.764 1.00 95.06 100 LYS A C 1
ATOM 836 O O . LYS A 1 100 ? -6.024 1.676 10.005 1.00 95.06 100 LYS A O 1
ATOM 841 N N . GLY A 1 101 ? -7.837 0.940 11.043 1.00 94.06 101 GLY A N 1
ATOM 842 C CA . GLY A 1 101 ? -8.678 1.953 10.419 1.00 94.06 101 GLY A CA 1
ATOM 843 C C . GLY A 1 101 ? -10.001 2.154 11.123 1.00 94.06 101 GLY A C 1
ATOM 844 O O . GLY A 1 101 ? -10.492 1.275 11.828 1.00 94.06 101 GLY A O 1
ATOM 845 N N . GLN A 1 102 ? -10.587 3.327 10.901 1.00 93.69 102 GLN A N 1
ATOM 846 C CA . GLN A 1 102 ? -11.930 3.643 11.366 1.00 93.69 102 GLN A CA 1
ATOM 847 C C . GLN A 1 102 ? -12.928 3.515 10.219 1.00 93.69 102 GLN A C 1
ATOM 849 O O . GLN A 1 102 ? -12.743 4.112 9.152 1.00 93.69 102 GLN A O 1
ATOM 854 N N . ILE A 1 103 ? -14.010 2.776 10.457 1.00 95.19 103 ILE A N 1
ATOM 855 C CA . ILE A 1 103 ? -15.112 2.655 9.504 1.00 95.19 103 ILE A CA 1
ATOM 856 C C . ILE A 1 103 ? -15.834 4.000 9.420 1.00 95.19 103 ILE A C 1
ATOM 858 O O . ILE A 1 103 ? -16.374 4.494 10.406 1.00 95.19 103 ILE A O 1
ATOM 862 N N . GLU A 1 104 ? -15.877 4.582 8.227 1.00 95.56 104 GLU A N 1
ATOM 863 C CA . GLU A 1 104 ? -16.629 5.804 7.944 1.00 95.56 104 GLU A CA 1
ATOM 864 C C . GLU A 1 104 ? -18.102 5.487 7.691 1.00 95.56 104 GLU A C 1
ATOM 866 O O . GLU A 1 104 ? -18.993 6.106 8.268 1.00 95.56 104 GLU A O 1
ATOM 871 N N . LYS A 1 105 ? -18.364 4.524 6.801 1.00 95.56 105 LYS A N 1
ATOM 872 C CA . LYS A 1 105 ? -19.717 4.160 6.371 1.00 95.56 105 LYS A CA 1
ATOM 873 C C . LYS A 1 105 ? -19.749 2.805 5.680 1.00 95.56 105 LYS A C 1
ATOM 875 O O . LYS A 1 105 ? -18.737 2.320 5.180 1.00 95.56 105 LYS A O 1
ATOM 880 N N . LYS A 1 106 ? -20.950 2.242 5.591 1.00 94.12 106 LYS A N 1
ATOM 881 C CA . LYS A 1 106 ? -21.266 1.042 4.811 1.00 94.12 106 LYS A CA 1
ATOM 882 C C . LYS A 1 106 ? -22.231 1.404 3.687 1.00 94.12 106 LYS A C 1
ATOM 884 O O . LYS A 1 106 ? -23.130 2.223 3.880 1.00 94.12 106 LYS A O 1
ATOM 889 N N . SER A 1 107 ? -22.031 0.845 2.499 1.00 92.75 107 SER A N 1
ATOM 890 C CA . SER A 1 107 ? -22.899 1.090 1.347 1.00 92.75 107 SER A CA 1
ATOM 891 C C . SER A 1 107 ? -22.829 -0.053 0.343 1.00 92.75 107 SER A C 1
ATOM 893 O O . SER A 1 107 ? -21.744 -0.420 -0.096 1.00 92.75 107 SER A O 1
ATOM 895 N N . LYS A 1 108 ? -23.995 -0.571 -0.069 1.00 89.88 108 LYS A N 1
ATOM 896 C CA . LYS A 1 108 ? -24.146 -1.542 -1.171 1.00 89.88 108 LYS A CA 1
ATOM 897 C C . LYS A 1 108 ? -23.163 -2.730 -1.097 1.00 89.88 108 LYS A C 1
ATOM 899 O O . LYS A 1 108 ? -22.521 -3.046 -2.093 1.00 89.88 108 LYS A O 1
ATOM 904 N N . GLY A 1 109 ? -23.023 -3.353 0.077 1.00 91.25 109 GLY A N 1
ATOM 905 C CA . GLY A 1 109 ? -22.126 -4.501 0.286 1.00 91.25 109 GLY A CA 1
ATOM 906 C C . GLY A 1 109 ? -20.634 -4.155 0.327 1.00 91.25 109 GLY A C 1
ATOM 907 O O . GLY A 1 109 ? -19.794 -5.046 0.246 1.00 91.25 109 GLY A O 1
ATOM 908 N N . ASN A 1 110 ? -20.292 -2.870 0.443 1.00 94.62 110 ASN A N 1
ATOM 909 C CA . ASN A 1 110 ? -18.933 -2.394 0.664 1.00 94.62 110 ASN A CA 1
ATOM 910 C C . ASN A 1 110 ? -18.848 -1.582 1.955 1.00 94.62 110 ASN A C 1
ATOM 912 O O . ASN A 1 110 ? -19.807 -0.932 2.387 1.00 94.62 110 ASN A O 1
ATOM 916 N N . ILE A 1 111 ? -17.652 -1.561 2.522 1.00 95.56 111 ILE A N 1
ATOM 917 C CA . ILE A 1 111 ? -17.287 -0.758 3.674 1.00 95.56 111 ILE A CA 1
ATOM 918 C C . ILE A 1 111 ? -16.249 0.285 3.263 1.00 95.56 111 ILE A C 1
ATOM 920 O O . ILE A 1 111 ? -15.325 -0.000 2.506 1.00 95.56 111 ILE A O 1
ATOM 924 N N . CYS A 1 112 ? -16.431 1.514 3.735 1.00 96.38 112 CYS A N 1
ATOM 925 C CA . CYS A 1 112 ? -15.496 2.610 3.533 1.00 96.38 112 CYS A CA 1
ATOM 926 C C . CYS A 1 112 ? -14.803 2.900 4.854 1.00 96.38 112 CYS A C 1
ATOM 928 O O . CYS A 1 112 ? -15.464 3.205 5.850 1.00 96.38 112 CYS A O 1
ATOM 930 N N . PHE A 1 113 ? -13.480 2.839 4.850 1.00 95.75 113 PHE A N 1
ATOM 931 C CA . PHE A 1 113 ? -12.648 3.337 5.928 1.00 95.75 113 PHE A CA 1
ATOM 932 C C . PHE A 1 113 ? -12.292 4.788 5.643 1.00 95.75 113 PHE A C 1
ATOM 934 O O . PHE A 1 113 ? -11.828 5.111 4.548 1.00 95.75 113 PHE A O 1
ATOM 941 N N . LYS A 1 114 ? -12.472 5.658 6.641 1.00 92.75 114 LYS A N 1
ATOM 942 C CA . LYS A 1 114 ? -12.079 7.071 6.531 1.00 92.75 114 LYS A CA 1
ATOM 943 C C . LYS A 1 114 ? -10.586 7.171 6.223 1.00 92.75 114 LYS A C 1
ATOM 945 O O . LYS A 1 114 ? -10.169 7.929 5.354 1.00 92.75 114 LYS A O 1
ATOM 950 N N . ARG A 1 115 ? -9.809 6.360 6.939 1.00 92.12 115 ARG A N 1
ATOM 951 C CA . ARG A 1 115 ? -8.364 6.217 6.822 1.00 92.12 115 ARG A CA 1
ATOM 952 C C . ARG A 1 115 ? -7.967 4.815 7.259 1.00 92.12 115 ARG A C 1
ATOM 954 O O . ARG A 1 115 ? -8.511 4.307 8.244 1.00 92.12 115 ARG A O 1
ATOM 961 N N . ILE A 1 116 ? -7.025 4.227 6.536 1.00 94.62 116 ILE A N 1
ATOM 962 C CA . ILE A 1 116 ? -6.327 3.001 6.907 1.00 94.62 116 ILE A CA 1
ATOM 963 C C . ILE A 1 116 ? -4.864 3.348 7.139 1.00 94.62 116 ILE A C 1
ATOM 965 O O . ILE A 1 116 ? -4.197 3.880 6.260 1.00 94.62 116 ILE A O 1
ATOM 969 N N . PHE A 1 117 ? -4.380 3.036 8.327 1.00 93.19 117 PHE A N 1
ATOM 970 C CA . PHE A 1 117 ? -2.983 3.055 8.708 1.00 93.19 117 PHE A CA 1
ATOM 971 C C . PHE A 1 117 ? -2.355 1.735 8.312 1.00 93.19 117 PHE A C 1
ATOM 973 O O . PHE A 1 117 ? -2.938 0.670 8.529 1.00 93.19 117 PHE A O 1
ATOM 980 N N . VAL A 1 118 ? -1.169 1.839 7.738 1.00 93.44 118 VAL A N 1
ATOM 981 C CA . VAL A 1 118 ? -0.387 0.725 7.231 1.00 93.44 118 VAL A CA 1
ATOM 982 C C . VAL A 1 118 ? 0.828 0.576 8.127 1.00 93.44 118 VAL A C 1
ATOM 984 O O . VAL A 1 118 ? 1.578 1.533 8.310 1.00 93.44 118 VAL A O 1
ATOM 987 N N . ASN A 1 119 ? 1.005 -0.617 8.678 1.00 91.12 119 ASN A N 1
ATOM 988 C CA . ASN A 1 119 ? 2.240 -1.050 9.308 1.00 91.12 119 ASN A CA 1
ATOM 989 C C . ASN A 1 119 ? 2.762 -2.239 8.503 1.00 91.12 119 ASN A C 1
ATOM 991 O O . ASN A 1 119 ? 2.114 -3.285 8.468 1.00 91.12 119 ASN A O 1
ATOM 995 N N . GLY A 1 120 ? 3.881 -2.060 7.814 1.00 89.56 120 GLY A N 1
ATOM 996 C CA . GLY A 1 120 ? 4.494 -3.107 7.009 1.00 89.56 120 GLY A CA 1
ATOM 997 C C . GLY A 1 120 ? 5.942 -3.341 7.401 1.00 89.56 120 GLY A C 1
ATOM 998 O O . GLY A 1 120 ? 6.575 -2.500 8.037 1.00 89.56 120 GLY A O 1
ATOM 999 N N . MET A 1 121 ? 6.464 -4.499 7.011 1.00 87.12 121 MET A N 1
ATOM 1000 C CA . MET A 1 121 ? 7.845 -4.888 7.274 1.00 87.12 121 MET A CA 1
ATOM 1001 C C . MET A 1 121 ? 8.512 -5.376 5.991 1.00 87.12 121 MET A C 1
ATOM 1003 O O . MET A 1 121 ? 8.014 -6.295 5.329 1.00 87.12 121 MET A O 1
ATOM 1007 N N . TYR A 1 122 ? 9.638 -4.752 5.659 1.00 83.38 122 TYR A N 1
ATOM 1008 C CA . TYR A 1 122 ? 10.523 -5.148 4.574 1.00 83.38 122 TYR A CA 1
ATOM 1009 C C . TYR A 1 122 ? 11.136 -6.531 4.837 1.00 83.38 122 TYR A C 1
ATOM 1011 O O . TYR A 1 122 ? 11.158 -7.026 5.965 1.00 83.38 122 TYR A O 1
ATOM 1019 N N . GLY A 1 123 ? 11.651 -7.176 3.787 1.00 76.50 123 GLY A N 1
ATOM 1020 C CA . GLY A 1 123 ? 12.273 -8.503 3.896 1.00 76.50 123 GLY A CA 1
ATOM 1021 C C . GLY A 1 123 ? 13.529 -8.556 4.779 1.00 76.50 123 GLY A C 1
ATOM 1022 O O . GLY A 1 123 ? 13.897 -9.632 5.241 1.00 76.50 123 GLY A O 1
ATOM 1023 N N . ASP A 1 124 ? 14.164 -7.413 5.040 1.00 79.25 124 ASP A N 1
ATOM 1024 C CA . ASP A 1 124 ? 15.303 -7.258 5.954 1.00 79.25 124 ASP A CA 1
ATOM 1025 C C . ASP A 1 124 ? 14.882 -7.067 7.428 1.00 79.25 124 ASP A C 1
ATOM 1027 O O . ASP A 1 124 ? 15.735 -6.984 8.310 1.00 79.25 124 ASP A O 1
ATOM 1031 N N . GLY A 1 125 ? 13.574 -7.020 7.709 1.00 76.25 125 GLY A N 1
ATOM 1032 C CA . GLY A 1 125 ? 13.014 -6.780 9.039 1.00 76.25 125 GLY A CA 1
ATOM 1033 C C . GLY A 1 125 ? 12.808 -5.302 9.385 1.00 76.25 125 GLY A C 1
ATOM 1034 O O . GLY A 1 125 ? 12.293 -5.003 10.463 1.00 76.25 125 GLY A O 1
ATOM 1035 N N . THR A 1 126 ? 13.162 -4.373 8.496 1.00 81.75 126 THR A N 1
ATOM 1036 C CA . THR A 1 126 ? 12.915 -2.941 8.691 1.00 81.75 126 THR A CA 1
ATOM 1037 C C . THR A 1 126 ? 11.415 -2.652 8.574 1.00 81.75 126 THR A C 1
ATOM 1039 O O . THR A 1 126 ? 10.766 -3.055 7.609 1.00 81.75 126 THR A O 1
ATOM 1042 N N . CYS A 1 127 ? 10.833 -1.941 9.541 1.00 84.44 127 CYS A N 1
ATOM 1043 C CA . CYS A 1 127 ? 9.421 -1.550 9.482 1.00 84.44 127 CYS A CA 1
ATOM 1044 C C . CYS A 1 127 ? 9.223 -0.250 8.689 1.00 84.44 127 CYS A C 1
ATOM 1046 O O . CYS A 1 127 ? 10.092 0.622 8.680 1.00 84.44 127 CYS A O 1
ATOM 1048 N N . PHE A 1 128 ? 8.052 -0.095 8.077 1.00 85.50 128 PHE A N 1
ATOM 1049 C CA . PHE A 1 128 ? 7.579 1.157 7.495 1.00 85.50 128 PHE A CA 1
ATOM 1050 C C . PHE A 1 128 ? 6.141 1.443 7.926 1.00 85.50 128 PHE A C 1
ATOM 1052 O O . PHE A 1 128 ? 5.330 0.534 8.125 1.00 85.50 128 PHE A O 1
ATOM 1059 N N . TYR A 1 129 ? 5.817 2.730 8.022 1.00 88.50 129 TYR A N 1
ATOM 1060 C CA . TYR A 1 129 ? 4.516 3.204 8.482 1.00 88.50 129 TYR A CA 1
ATOM 1061 C C . TYR A 1 129 ? 3.918 4.191 7.488 1.00 88.50 129 TYR A C 1
ATOM 1063 O O . TYR A 1 129 ? 4.626 4.990 6.874 1.00 88.50 129 TYR A O 1
ATOM 1071 N N . GLY A 1 130 ? 2.598 4.141 7.330 1.00 90.12 130 GLY A N 1
ATOM 1072 C CA . GLY A 1 130 ? 1.908 4.978 6.362 1.00 90.12 130 GLY A CA 1
ATOM 1073 C C . GLY A 1 130 ? 0.409 5.055 6.548 1.00 90.12 130 GLY A C 1
ATOM 1074 O O . GLY A 1 130 ? -0.160 4.506 7.495 1.00 90.12 130 GLY A O 1
ATOM 1075 N N . LYS A 1 131 ? -0.243 5.736 5.607 1.00 91.88 131 LYS A N 1
ATOM 1076 C CA . LYS A 1 131 ? -1.699 5.851 5.573 1.00 91.88 131 LYS A CA 1
ATOM 1077 C C . LYS A 1 131 ? -2.257 5.918 4.164 1.00 91.88 131 LYS A C 1
ATOM 1079 O O . LYS A 1 131 ? -1.639 6.455 3.253 1.00 91.88 131 LYS A O 1
ATOM 1084 N N . GLU A 1 132 ? -3.491 5.457 4.048 1.00 94.25 132 GLU A N 1
ATOM 1085 C CA . GLU A 1 132 ? -4.320 5.550 2.859 1.00 94.25 132 GLU A CA 1
ATOM 1086 C C . GLU A 1 132 ? -5.703 6.079 3.245 1.00 94.25 132 GLU A C 1
ATOM 1088 O O . GLU A 1 132 ? -6.379 5.536 4.121 1.00 94.25 132 GLU A O 1
ATOM 1093 N N . ASP A 1 133 ? -6.130 7.162 2.600 1.00 92.62 133 ASP A N 1
ATOM 1094 C CA . ASP A 1 133 ? -7.408 7.820 2.884 1.00 92.62 133 ASP A CA 1
ATOM 1095 C C . ASP A 1 133 ? -8.546 7.261 2.016 1.00 92.62 133 ASP A C 1
ATOM 1097 O O . ASP A 1 133 ? -8.334 6.854 0.866 1.00 92.62 133 ASP A O 1
ATOM 1101 N N . HIS A 1 134 ? -9.768 7.270 2.561 1.00 92.81 134 HIS A N 1
ATOM 1102 C CA . HIS A 1 134 ? -11.009 6.857 1.892 1.00 92.81 134 HIS A CA 1
ATOM 1103 C C . HIS A 1 134 ? -10.881 5.527 1.134 1.00 92.81 134 HIS A C 1
ATOM 1105 O O . HIS A 1 134 ? -10.981 5.466 -0.098 1.00 92.81 134 HIS A O 1
ATOM 1111 N N . VAL A 1 135 ? -10.622 4.450 1.874 1.00 94.81 135 VAL A N 1
ATOM 1112 C CA . VAL A 1 135 ? -10.404 3.117 1.303 1.00 94.81 135 VAL A CA 1
ATOM 1113 C C . VAL A 1 135 ? -11.704 2.328 1.318 1.00 94.81 135 VAL A C 1
ATOM 1115 O O . VAL A 1 135 ? -12.309 2.127 2.370 1.00 94.81 135 VAL A O 1
ATOM 1118 N N . TRP A 1 136 ? -12.117 1.862 0.142 1.00 94.75 136 TRP A N 1
ATOM 1119 C CA . TRP A 1 136 ? -13.259 0.970 -0.011 1.00 94.75 136 TRP A CA 1
ATOM 1120 C C . TRP A 1 136 ? -12.802 -0.483 -0.036 1.00 94.75 136 TRP A C 1
ATOM 1122 O O . TRP A 1 136 ? -11.844 -0.822 -0.729 1.00 94.75 136 TRP A O 1
ATOM 1132 N N . MET A 1 137 ? -13.519 -1.332 0.691 1.00 95.31 137 MET A N 1
ATOM 1133 C CA . MET A 1 137 ? -13.327 -2.778 0.714 1.00 95.31 137 MET A CA 1
ATOM 1134 C C . MET A 1 137 ? -14.683 -3.483 0.593 1.00 95.31 137 MET A C 1
ATOM 1136 O O . MET A 1 137 ? -15.698 -2.912 1.010 1.00 95.31 137 MET A O 1
ATOM 1140 N N . PRO A 1 138 ? -14.724 -4.724 0.080 1.00 94.12 138 PRO A N 1
ATOM 1141 C CA . PRO A 1 138 ? -15.894 -5.581 0.231 1.00 94.12 138 PRO A CA 1
ATOM 1142 C C . PRO A 1 138 ? -16.286 -5.697 1.709 1.00 94.12 138 PRO A C 1
ATOM 1144 O O . PRO A 1 138 ? -15.420 -5.780 2.580 1.00 94.12 138 PRO A O 1
ATOM 1147 N N . GLU A 1 139 ? -17.585 -5.699 2.008 1.00 93.69 139 GLU A N 1
ATOM 1148 C CA . GLU A 1 139 ? -18.073 -5.815 3.391 1.00 93.69 139 GLU A CA 1
ATOM 1149 C C . GLU A 1 139 ? -17.808 -7.201 4.001 1.00 93.69 139 GLU A C 1
ATOM 1151 O O . GLU A 1 139 ? -17.837 -7.336 5.222 1.00 93.69 139 GLU A O 1
ATOM 1156 N N . ASN A 1 140 ? -17.511 -8.205 3.172 1.00 93.81 140 ASN A N 1
ATOM 1157 C CA . ASN A 1 140 ? -17.244 -9.576 3.597 1.00 93.81 140 ASN A CA 1
ATOM 1158 C C . ASN A 1 140 ? -16.162 -9.627 4.694 1.00 93.81 140 ASN A C 1
ATOM 1160 O O . ASN A 1 140 ? -15.042 -9.155 4.495 1.00 93.81 140 ASN A O 1
ATOM 1164 N N . GLY A 1 141 ? -16.500 -10.214 5.843 1.00 92.62 141 GLY A N 1
ATOM 1165 C CA . GLY A 1 141 ? -15.665 -10.266 7.049 1.00 92.62 141 GLY A CA 1
ATOM 1166 C C . GLY A 1 141 ? -15.903 -9.115 8.038 1.00 92.62 141 GLY A C 1
ATOM 1167 O O . GLY A 1 141 ? -15.509 -9.211 9.204 1.00 92.62 141 GLY A O 1
ATOM 1168 N N . PHE A 1 142 ? -16.583 -8.041 7.623 1.00 94.81 142 PHE A N 1
ATOM 1169 C CA . PHE A 1 142 ? -16.894 -6.876 8.454 1.00 94.81 142 PHE A CA 1
ATOM 1170 C C . PHE A 1 142 ? -18.374 -6.757 8.859 1.00 94.81 142 PHE A C 1
ATOM 1172 O O . PHE A 1 142 ? -18.800 -5.715 9.371 1.00 94.81 142 PHE A O 1
ATOM 1179 N N . GLU A 1 143 ? -19.183 -7.795 8.660 1.00 93.88 143 GLU A N 1
ATOM 1180 C CA . GLU A 1 143 ? -20.646 -7.765 8.801 1.00 93.88 143 GLU A CA 1
ATOM 1181 C C . GLU A 1 143 ? -21.080 -7.303 10.200 1.00 93.88 143 GLU A C 1
ATOM 1183 O O . GLU A 1 143 ? -22.024 -6.528 10.345 1.00 93.88 143 GLU A O 1
ATOM 1188 N N . ARG A 1 144 ? -20.332 -7.707 11.234 1.00 93.88 144 ARG A N 1
ATOM 1189 C CA . ARG A 1 144 ? -20.626 -7.406 12.646 1.00 93.88 144 ARG A CA 1
ATOM 1190 C C . ARG A 1 144 ? -20.200 -6.016 13.137 1.00 93.88 144 ARG A C 1
ATOM 1192 O O . ARG A 1 144 ? -20.478 -5.689 14.287 1.00 93.88 144 ARG A O 1
ATOM 1199 N N . TYR A 1 145 ? -19.501 -5.226 12.324 1.00 94.00 145 TYR A N 1
ATOM 1200 C CA . TYR A 1 145 ? -18.973 -3.914 12.726 1.00 94.00 145 TYR A CA 1
ATOM 1201 C C . TYR A 1 145 ? -19.809 -2.765 12.161 1.00 94.00 145 TYR A C 1
ATOM 1203 O O . TYR A 1 145 ? -20.509 -2.925 11.159 1.00 94.00 145 TYR A O 1
ATOM 1211 N N . GLN A 1 146 ? -19.749 -1.597 12.795 1.00 93.81 146 GLN A N 1
ATOM 1212 C CA . GLN A 1 146 ? -20.565 -0.433 12.437 1.00 93.81 146 GLN A CA 1
ATOM 1213 C C . GLN A 1 146 ? -19.712 0.799 12.119 1.00 93.81 146 GLN A C 1
ATOM 1215 O O . GLN A 1 146 ? -18.518 0.848 12.405 1.00 93.81 146 GLN A O 1
ATOM 1220 N N . ALA A 1 147 ? -20.332 1.809 11.503 1.00 94.00 147 ALA A N 1
ATOM 1221 C CA . ALA A 1 147 ? -19.686 3.102 11.301 1.00 94.00 147 ALA A CA 1
ATOM 1222 C C . ALA A 1 147 ? -19.234 3.696 12.647 1.00 94.00 147 ALA A C 1
ATOM 1224 O O . ALA A 1 147 ? -19.971 3.650 13.629 1.00 94.00 147 ALA A O 1
ATOM 1225 N N . GLY A 1 148 ? -18.015 4.232 12.683 1.00 91.62 148 GLY A N 1
ATOM 1226 C CA . GLY A 1 148 ? -17.345 4.712 13.890 1.00 91.62 148 GLY A CA 1
ATOM 1227 C C . GLY A 1 148 ? -16.426 3.684 14.556 1.00 91.62 148 GLY A C 1
ATOM 1228 O O . GLY A 1 148 ? -15.516 4.090 15.284 1.00 91.62 148 GLY A O 1
ATOM 1229 N N . ASP A 1 149 ? -16.592 2.385 14.278 1.00 93.94 149 ASP A N 1
ATOM 1230 C CA . ASP A 1 149 ? -15.736 1.347 14.853 1.00 93.94 149 ASP A CA 1
ATOM 1231 C C . ASP A 1 149 ? -14.294 1.458 14.346 1.00 93.94 149 ASP A C 1
ATOM 1233 O O . ASP A 1 149 ? -14.034 1.613 13.151 1.00 93.94 149 ASP A O 1
ATOM 1237 N N . CYS A 1 150 ? -13.358 1.350 15.287 1.00 94.62 150 CYS A N 1
ATOM 1238 C CA . CYS A 1 150 ? -11.921 1.297 15.050 1.00 94.62 150 CYS A CA 1
ATOM 1239 C C . CYS A 1 150 ? -11.483 -0.166 15.036 1.00 94.62 150 CYS A C 1
ATOM 1241 O O . CYS A 1 150 ? -11.748 -0.898 15.994 1.00 94.62 150 CYS A O 1
ATOM 1243 N N . LEU A 1 151 ? -10.860 -0.600 13.945 1.00 95.25 151 LEU A N 1
ATOM 1244 C CA . LEU A 1 151 ? -10.488 -1.991 13.721 1.00 95.25 151 LEU A CA 1
ATOM 1245 C C . LEU A 1 151 ? -8.992 -2.119 13.458 1.00 95.25 151 LEU A C 1
ATOM 1247 O O . LEU A 1 151 ? -8.411 -1.282 12.773 1.00 95.25 151 LEU A O 1
ATOM 1251 N N . SER A 1 152 ? -8.408 -3.213 13.937 1.00 95.56 152 SER A N 1
ATOM 1252 C CA . SER A 1 152 ? -7.103 -3.726 13.529 1.00 95.56 152 SER A CA 1
ATOM 1253 C C . SER A 1 152 ? -7.294 -5.076 12.846 1.00 95.56 152 SER A C 1
ATOM 1255 O O . SER A 1 152 ? -8.059 -5.906 13.339 1.00 95.56 152 SER A O 1
ATOM 1257 N N . PHE A 1 153 ? -6.660 -5.281 11.697 1.00 95.88 153 PHE A N 1
ATOM 1258 C CA . PHE A 1 153 ? -6.834 -6.475 10.874 1.00 95.88 153 PHE A CA 1
ATOM 1259 C C . PHE A 1 153 ? -5.649 -6.677 9.929 1.00 95.88 153 PHE A C 1
ATOM 1261 O O . PHE A 1 153 ? -4.902 -5.744 9.649 1.00 95.88 153 PHE A O 1
ATOM 1268 N N . THR A 1 154 ? -5.512 -7.887 9.398 1.00 95.44 154 THR A N 1
ATOM 1269 C CA . THR A 1 154 ? -4.642 -8.186 8.253 1.00 95.44 154 THR A CA 1
ATOM 1270 C C . THR A 1 154 ? -5.505 -8.311 7.001 1.00 95.44 154 THR A C 1
ATOM 1272 O O . THR A 1 154 ? -6.689 -8.631 7.101 1.00 95.44 154 THR A O 1
ATOM 1275 N N . ALA A 1 155 ? -4.959 -8.043 5.820 1.00 95.31 155 ALA A N 1
ATOM 1276 C CA . ALA A 1 155 ? -5.692 -8.176 4.562 1.00 95.31 155 ALA A CA 1
ATOM 1277 C C . ALA A 1 155 ? -4.737 -8.465 3.403 1.00 95.31 155 ALA A C 1
ATOM 1279 O O . ALA A 1 155 ? -3.556 -8.122 3.456 1.00 95.31 155 ALA A O 1
ATOM 1280 N N . GLU A 1 156 ? -5.265 -9.066 2.343 1.00 94.06 156 GLU A N 1
ATOM 1281 C CA . GLU A 1 156 ? -4.541 -9.246 1.092 1.00 94.06 156 GLU A CA 1
ATOM 1282 C C . GLU A 1 156 ? -4.529 -7.925 0.317 1.00 94.06 156 GLU A C 1
ATOM 1284 O O . GLU A 1 156 ? -5.588 -7.362 0.012 1.00 94.06 156 GLU A O 1
ATOM 1289 N N . VAL A 1 157 ? -3.333 -7.445 -0.028 1.00 94.69 157 VAL A N 1
ATOM 1290 C CA . VAL A 1 157 ? -3.174 -6.326 -0.959 1.00 94.69 157 VAL A CA 1
ATOM 1291 C C . VAL A 1 157 ? -3.184 -6.864 -2.382 1.00 94.69 157 VAL A C 1
ATOM 1293 O O . VAL A 1 157 ? -2.426 -7.771 -2.716 1.00 94.69 157 VAL A O 1
ATOM 1296 N N . TYR A 1 158 ? -4.022 -6.290 -3.236 1.00 94.38 158 TYR A N 1
ATOM 1297 C CA . TYR A 1 158 ? -4.125 -6.682 -4.637 1.00 94.38 158 TYR A CA 1
ATOM 1298 C C . TYR A 1 158 ? -4.193 -5.453 -5.537 1.00 94.38 158 TYR A C 1
ATOM 1300 O O . TYR A 1 158 ? -4.606 -4.368 -5.119 1.00 94.38 158 TYR A O 1
ATOM 1308 N N . ARG A 1 159 ? -3.794 -5.634 -6.796 1.00 94.00 159 ARG A N 1
ATOM 1309 C CA . ARG A 1 159 ? -3.900 -4.607 -7.834 1.00 94.00 159 ARG A CA 1
ATOM 1310 C C . ARG A 1 159 ? -5.118 -4.846 -8.715 1.00 94.00 159 ARG A C 1
ATOM 1312 O O . ARG A 1 159 ? -5.433 -5.985 -9.064 1.00 94.00 159 ARG A O 1
ATOM 1319 N N . TYR A 1 160 ? -5.767 -3.766 -9.122 1.00 94.12 160 TYR A N 1
ATOM 1320 C CA . TYR A 1 160 ? -6.974 -3.812 -9.940 1.00 94.12 160 TYR A CA 1
ATOM 1321 C C . TYR A 1 160 ? -6.944 -2.756 -11.044 1.00 94.12 160 TYR A C 1
ATOM 1323 O O . TYR A 1 160 ? -6.273 -1.726 -10.940 1.00 94.12 160 TYR A O 1
ATOM 1331 N N . LEU A 1 161 ? -7.689 -3.014 -12.119 1.00 93.94 161 LEU A N 1
ATOM 1332 C CA . LEU A 1 161 ? -7.874 -2.066 -13.208 1.00 93.94 161 LEU A CA 1
ATOM 1333 C C . LEU A 1 161 ? -9.026 -1.106 -12.888 1.00 93.94 161 LEU A C 1
ATOM 1335 O O . LEU A 1 161 ? -10.206 -1.449 -12.964 1.00 93.94 161 LEU A O 1
ATOM 1339 N N . LYS A 1 162 ? -8.690 0.149 -12.613 1.00 91.25 162 LYS A N 1
ATOM 1340 C CA . LYS A 1 162 ? -9.636 1.256 -12.491 1.00 91.25 162 LYS A CA 1
ATOM 1341 C C . LYS A 1 162 ? -10.020 1.771 -13.877 1.00 91.25 162 LYS A C 1
ATOM 1343 O O . LYS A 1 162 ? -9.154 2.076 -14.692 1.00 91.25 162 LYS A O 1
ATOM 1348 N N . THR A 1 163 ? -11.321 1.903 -14.139 1.00 86.31 163 THR A N 1
ATOM 1349 C CA . THR A 1 163 ? -11.854 2.288 -15.464 1.00 86.31 163 THR A CA 1
ATOM 1350 C C . THR A 1 163 ? -12.629 3.610 -15.482 1.00 86.31 163 THR A C 1
ATOM 1352 O O . THR A 1 163 ? -12.957 4.099 -16.559 1.00 86.31 163 THR A O 1
ATOM 1355 N N . GLY A 1 164 ? -12.901 4.218 -14.321 1.00 73.38 164 GLY A N 1
ATOM 1356 C CA . GLY A 1 164 ? -13.810 5.370 -14.211 1.00 73.38 164 GLY A CA 1
ATOM 1357 C C . GLY A 1 164 ? -13.328 6.670 -14.873 1.00 73.38 164 GLY A C 1
ATOM 1358 O O . GLY A 1 164 ? -14.130 7.360 -15.485 1.00 73.38 164 GLY A O 1
ATOM 1359 N N . ASN A 1 165 ? -12.030 6.991 -14.797 1.00 72.19 165 ASN A N 1
ATOM 1360 C CA . ASN A 1 165 ? -11.432 8.212 -15.368 1.00 72.19 165 ASN A CA 1
ATOM 1361 C C . ASN A 1 165 ? -10.222 7.848 -16.244 1.00 72.19 165 ASN A C 1
ATOM 1363 O O . ASN A 1 165 ? -9.094 8.284 -16.002 1.00 72.19 165 ASN A O 1
ATOM 1367 N N . GLY A 1 166 ? -10.467 6.988 -17.236 1.00 82.69 166 GLY A N 1
ATOM 1368 C CA . GLY A 1 166 ? -9.421 6.308 -17.999 1.00 82.69 166 GLY A CA 1
ATOM 1369 C C . GLY A 1 166 ? -8.897 5.062 -17.281 1.00 82.69 166 GLY A C 1
ATOM 1370 O O . GLY A 1 166 ? -9.120 4.878 -16.084 1.00 82.69 166 GLY A O 1
ATOM 1371 N N . LYS A 1 167 ? -8.222 4.187 -18.037 1.00 89.88 167 LYS A N 1
ATOM 1372 C CA . LYS A 1 167 ? -7.599 2.973 -17.496 1.00 89.88 167 LYS A CA 1
ATOM 1373 C C . LYS A 1 167 ? -6.390 3.350 -16.636 1.00 89.88 167 LYS A C 1
ATOM 1375 O O . LYS A 1 167 ? -5.450 3.954 -17.153 1.00 89.88 167 LYS A O 1
ATOM 1380 N N . ALA A 1 168 ? -6.417 2.968 -15.366 1.00 92.00 168 ALA A N 1
ATOM 1381 C CA . ALA A 1 168 ? -5.296 3.069 -14.438 1.00 92.00 168 ALA A CA 1
ATOM 1382 C C . ALA A 1 168 ? -5.217 1.798 -13.586 1.00 92.00 168 ALA A C 1
ATOM 1384 O O . ALA A 1 168 ? -6.247 1.193 -13.300 1.00 92.00 168 ALA A O 1
ATOM 1385 N N . ILE A 1 169 ? -4.019 1.392 -13.189 1.00 92.69 169 ILE A N 1
ATOM 1386 C CA . ILE A 1 169 ? -3.809 0.336 -12.197 1.00 92.69 169 ILE A CA 1
ATOM 1387 C C . ILE A 1 169 ? -3.664 1.008 -10.840 1.00 92.69 169 ILE A C 1
ATOM 1389 O O . ILE A 1 169 ? -2.987 2.024 -10.730 1.00 92.69 169 ILE A O 1
ATOM 1393 N N . ASP A 1 170 ? -4.339 0.471 -9.835 1.00 93.38 170 ASP A N 1
ATOM 1394 C CA . ASP A 1 170 ? -4.292 0.954 -8.456 1.00 93.38 170 ASP A CA 1
ATOM 1395 C C . ASP A 1 170 ? -4.354 -0.250 -7.505 1.00 93.38 170 ASP A C 1
ATOM 1397 O O . ASP A 1 170 ? -4.583 -1.383 -7.942 1.00 93.38 170 ASP A O 1
ATOM 1401 N N . PHE A 1 171 ? -4.147 -0.012 -6.214 1.00 94.19 171 PHE A N 1
ATOM 1402 C CA . PHE A 1 171 ? -4.089 -1.049 -5.190 1.00 94.19 171 PHE A CA 1
ATOM 1403 C C . PHE A 1 171 ? -5.254 -0.934 -4.208 1.00 94.19 171 PHE A C 1
ATOM 1405 O O . PHE A 1 171 ? -5.735 0.158 -3.897 1.00 94.19 171 PHE A O 1
ATOM 1412 N N . ALA A 1 172 ? -5.725 -2.074 -3.719 1.00 94.44 172 ALA A N 1
ATOM 1413 C CA . ALA A 1 172 ? -6.800 -2.167 -2.743 1.00 94.44 172 ALA A CA 1
ATOM 1414 C C . ALA A 1 172 ? -6.577 -3.354 -1.797 1.00 94.44 172 ALA A C 1
ATOM 1416 O O . ALA A 1 172 ? -5.659 -4.154 -1.977 1.00 94.44 172 ALA A O 1
ATOM 1417 N N . LEU A 1 173 ? -7.433 -3.451 -0.780 1.00 95.56 173 LEU A N 1
ATOM 1418 C CA . LEU A 1 173 ? -7.414 -4.519 0.214 1.00 95.56 173 LEU A CA 1
ATOM 1419 C C . LEU A 1 173 ? -8.631 -5.432 0.037 1.00 95.56 173 LEU A C 1
ATOM 1421 O O . LEU A 1 173 ? -9.741 -4.956 -0.226 1.00 95.56 173 LEU A O 1
ATOM 1425 N N . ARG A 1 174 ? -8.440 -6.740 0.213 1.00 94.31 174 ARG A N 1
ATOM 1426 C CA . ARG A 1 174 ? -9.511 -7.751 0.233 1.00 94.31 174 ARG A CA 1
ATOM 1427 C C . ARG A 1 174 ? -9.203 -8.849 1.248 1.00 94.31 174 ARG A C 1
ATOM 1429 O O . ARG A 1 174 ? -8.120 -8.870 1.822 1.00 94.31 174 ARG A O 1
ATOM 1436 N N . ASN A 1 175 ? -10.163 -9.750 1.453 1.00 94.75 175 ASN A N 1
ATOM 1437 C CA . ASN A 1 175 ? -10.016 -10.925 2.318 1.00 94.75 175 ASN A CA 1
ATOM 1438 C C . ASN A 1 175 ? -9.468 -10.564 3.715 1.00 94.75 175 ASN A C 1
ATOM 1440 O O . ASN A 1 175 ? -8.367 -10.982 4.073 1.00 94.75 175 ASN A O 1
ATOM 1444 N N . PRO A 1 176 ? -10.185 -9.723 4.485 1.00 95.38 176 PRO A N 1
ATOM 1445 C CA . PRO A 1 176 ? -9.716 -9.303 5.796 1.00 95.38 176 PRO A CA 1
ATOM 1446 C C . PRO A 1 176 ? -9.705 -10.482 6.778 1.00 95.38 176 PRO A C 1
ATOM 1448 O O . PRO A 1 176 ? -10.646 -11.273 6.852 1.00 95.38 176 PRO A O 1
ATOM 1451 N N . GLU A 1 177 ? -8.660 -10.556 7.591 1.00 95.06 177 GLU A N 1
ATOM 1452 C CA . GLU A 1 177 ? -8.446 -11.595 8.590 1.00 95.06 177 GLU A CA 1
ATOM 1453 C C . GLU A 1 177 ? -8.059 -10.991 9.944 1.00 95.06 177 GLU A C 1
ATOM 1455 O O . GLU A 1 177 ? -7.699 -9.818 10.064 1.00 95.06 177 GLU A O 1
ATOM 1460 N N . ARG A 1 178 ? -8.152 -11.810 11.002 1.00 94.50 178 ARG A N 1
ATOM 1461 C CA . ARG A 1 178 ? -7.727 -11.459 12.373 1.00 94.50 178 ARG A CA 1
ATOM 1462 C C . ARG A 1 178 ? -8.312 -10.134 12.889 1.00 94.50 178 ARG A C 1
ATOM 1464 O O . ARG A 1 178 ? -7.689 -9.459 13.703 1.00 94.50 178 ARG A O 1
ATOM 1471 N N . ILE A 1 179 ? -9.528 -9.797 12.459 1.00 96.12 179 ILE A N 1
ATOM 1472 C CA . ILE A 1 179 ? -10.162 -8.506 12.737 1.00 96.12 179 ILE A CA 1
ATOM 1473 C C . ILE A 1 179 ? -10.477 -8.366 14.233 1.00 96.12 179 ILE A C 1
ATOM 1475 O O . ILE A 1 179 ? -11.223 -9.162 14.817 1.00 96.12 179 ILE A O 1
ATOM 1479 N N . ARG A 1 180 ? -9.944 -7.312 14.850 1.00 94.31 180 ARG A N 1
ATOM 1480 C CA . ARG A 1 180 ? -10.110 -6.953 16.263 1.00 94.31 180 ARG A CA 1
ATOM 1481 C C . ARG A 1 180 ? -10.608 -5.521 16.369 1.00 94.31 180 ARG A C 1
ATOM 1483 O O . ARG A 1 180 ? -10.125 -4.645 15.661 1.00 94.31 180 ARG A O 1
ATOM 1490 N N . LYS A 1 181 ? -11.555 -5.276 17.273 1.00 93.31 181 LYS A N 1
ATOM 1491 C CA . LYS A 1 181 ? -11.962 -3.913 17.624 1.00 93.31 181 LYS A CA 1
ATOM 1492 C C . LYS A 1 181 ? -10.914 -3.313 18.559 1.00 93.31 181 LYS A C 1
ATOM 1494 O O . LYS A 1 181 ? -10.498 -3.986 19.499 1.00 93.31 181 LYS A O 1
ATOM 1499 N N . THR A 1 182 ? -10.500 -2.083 18.298 1.00 90.00 182 THR A N 1
ATOM 1500 C CA . THR A 1 182 ? -9.503 -1.352 19.091 1.00 90.00 182 THR A CA 1
ATOM 1501 C C . THR A 1 182 ? -10.091 -0.049 19.621 1.00 90.00 182 THR A C 1
ATOM 1503 O O . THR A 1 182 ? -11.183 0.367 19.217 1.00 90.00 182 THR A O 1
ATOM 1506 N N . GLY A 1 183 ? -9.387 0.596 20.550 1.00 79.81 183 GLY A N 1
ATOM 1507 C CA . GLY A 1 183 ? -9.715 1.952 20.965 1.00 79.81 183 GLY A CA 1
ATOM 1508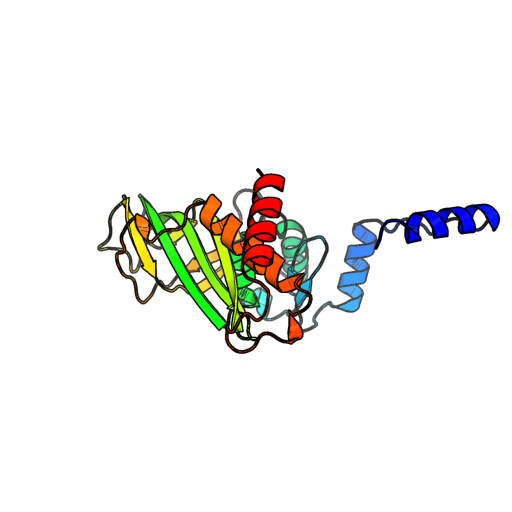 C C . GLY A 1 183 ? -9.398 2.955 19.857 1.00 79.81 183 GLY A C 1
ATOM 1509 O O . GLY A 1 183 ? -8.571 2.701 18.981 1.00 79.81 183 GLY A O 1
ATOM 1510 N N . PHE A 1 184 ? -10.041 4.123 19.909 1.00 73.19 184 PHE A N 1
ATOM 1511 C CA . PHE A 1 184 ? -9.714 5.236 19.011 1.00 73.19 184 PHE A CA 1
ATOM 1512 C C . PHE A 1 184 ? -8.269 5.721 19.212 1.00 73.19 184 PHE A C 1
ATOM 1514 O O . PHE A 1 184 ? -7.591 6.033 18.244 1.00 73.19 184 PHE A O 1
ATOM 1521 N N . TYR A 1 185 ? -7.780 5.701 20.457 1.00 64.75 185 TYR A N 1
ATOM 1522 C CA . TYR A 1 185 ? -6.404 6.065 20.813 1.00 64.75 185 TYR A CA 1
ATOM 1523 C C . TYR A 1 185 ? -5.335 5.131 20.221 1.00 64.75 185 TYR A C 1
ATOM 1525 O O . TYR A 1 185 ? -4.166 5.490 20.201 1.00 6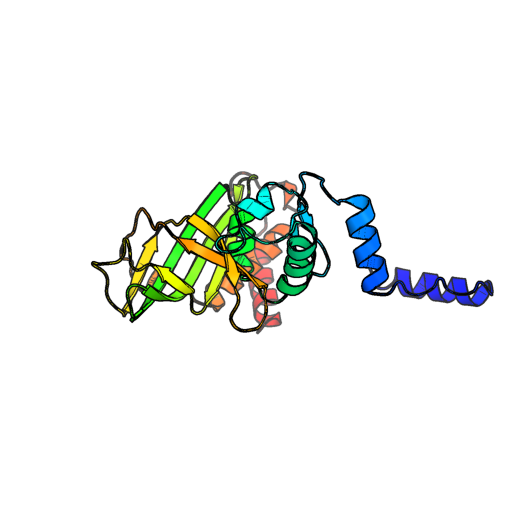4.75 185 TYR A O 1
ATOM 1533 N N . ASP A 1 186 ? -5.720 3.949 19.726 1.00 73.38 186 ASP A N 1
ATOM 1534 C CA . ASP A 1 186 ? -4.790 2.992 19.109 1.00 73.38 186 ASP A CA 1
ATOM 1535 C C . ASP A 1 186 ? -4.560 3.259 17.611 1.00 73.38 186 ASP A C 1
ATOM 1537 O O . ASP A 1 186 ? -3.776 2.545 16.966 1.00 73.38 186 ASP A O 1
ATOM 1541 N N . ILE A 1 187 ? -5.289 4.232 17.052 1.00 76.50 187 ILE A N 1
ATOM 1542 C CA . ILE A 1 187 ? -5.180 4.699 15.675 1.00 76.50 187 ILE A CA 1
ATOM 1543 C C . ILE A 1 187 ? -4.254 5.925 15.667 1.00 76.50 187 ILE A C 1
ATOM 1545 O O . ILE A 1 187 ? -4.634 6.945 16.245 1.00 76.50 187 ILE A O 1
ATOM 1549 N N . PRO A 1 188 ? -3.082 5.854 15.005 1.00 78.88 188 PRO A N 1
ATOM 1550 C CA . PRO A 1 188 ? -2.164 6.985 14.938 1.00 78.88 188 PRO A CA 1
ATOM 1551 C C . PRO A 1 188 ? -2.824 8.231 14.336 1.00 78.88 188 PRO A C 1
ATOM 1553 O O . PRO A 1 188 ? -3.720 8.134 13.503 1.00 78.88 188 PRO A O 1
ATOM 1556 N N . ASN A 1 189 ? -2.377 9.422 14.703 1.00 83.12 189 ASN A N 1
ATOM 1557 C CA . ASN A 1 189 ? -2.720 10.655 13.998 1.00 83.12 189 ASN A CA 1
ATOM 1558 C C . ASN A 1 189 ? -1.625 11.042 12.981 1.00 83.12 189 ASN A C 1
ATOM 1560 O O . ASN A 1 189 ? -0.617 10.353 12.828 1.00 83.12 189 ASN A O 1
ATOM 1564 N N . ASP A 1 190 ? -1.843 12.132 12.242 1.00 83.88 190 ASP A N 1
ATOM 1565 C CA . ASP A 1 190 ? -0.912 12.562 11.189 1.00 83.88 190 ASP A CA 1
ATOM 1566 C C . ASP A 1 190 ? 0.446 13.017 11.732 1.00 83.88 190 ASP A C 1
ATOM 1568 O O . ASP A 1 190 ? 1.468 12.731 11.112 1.00 83.88 190 ASP A O 1
ATOM 1572 N N . ASP A 1 191 ? 0.472 13.647 12.907 1.00 87.06 191 ASP A N 1
ATOM 1573 C CA . ASP A 1 191 ? 1.715 14.043 13.568 1.00 87.06 191 ASP A CA 1
ATOM 1574 C C . ASP A 1 191 ? 2.482 12.818 14.082 1.00 87.06 191 ASP A C 1
ATOM 1576 O O . ASP A 1 191 ? 3.703 12.767 13.974 1.00 87.06 191 ASP A O 1
ATOM 1580 N N . GLU A 1 192 ? 1.782 11.804 14.599 1.00 84.81 192 GLU A N 1
ATOM 1581 C CA . GLU A 1 192 ? 2.397 10.549 15.049 1.00 84.81 192 GLU A CA 1
ATOM 1582 C C . GLU A 1 192 ? 3.017 9.771 13.884 1.00 84.81 192 GLU A C 1
ATOM 1584 O O . GLU A 1 192 ? 4.144 9.290 14.001 1.00 84.81 192 GLU A O 1
ATOM 1589 N N . LEU A 1 193 ? 2.331 9.694 12.739 1.00 84.12 193 LEU A N 1
ATOM 1590 C CA . LEU A 1 193 ? 2.888 9.097 11.521 1.00 84.12 193 LEU A CA 1
ATOM 1591 C C . LEU A 1 193 ? 4.091 9.875 10.986 1.00 84.12 193 LEU A C 1
ATOM 1593 O O . LEU A 1 193 ? 5.089 9.281 10.567 1.00 84.12 193 LEU A O 1
ATOM 1597 N N . LEU A 1 194 ? 4.003 11.204 10.998 1.00 85.94 194 LEU A N 1
ATOM 1598 C CA . LEU A 1 194 ? 5.103 12.057 10.580 1.00 85.94 194 LEU A CA 1
ATOM 1599 C C . LEU A 1 194 ? 6.314 11.869 11.499 1.00 85.94 194 LEU A C 1
ATOM 1601 O O . LEU A 1 194 ? 7.431 11.710 11.015 1.00 85.94 194 LEU A O 1
ATOM 1605 N N . MET A 1 195 ? 6.094 11.814 12.812 1.00 87.81 195 MET A N 1
ATOM 1606 C CA . MET A 1 195 ? 7.152 11.579 13.791 1.00 87.81 195 MET A CA 1
ATOM 1607 C C . MET A 1 195 ? 7.806 10.205 13.608 1.00 87.81 195 MET A C 1
ATOM 1609 O O . MET A 1 195 ? 9.024 10.099 13.716 1.00 87.81 195 MET A O 1
ATOM 1613 N N . GLN A 1 196 ? 7.034 9.165 13.276 1.00 83.88 196 GLN A N 1
ATOM 1614 C CA . GLN A 1 196 ? 7.580 7.841 12.945 1.00 83.88 196 GLN A CA 1
ATOM 1615 C C . GLN A 1 196 ? 8.442 7.876 11.678 1.00 83.88 196 GLN A C 1
ATOM 1617 O O . GLN A 1 196 ? 9.535 7.314 11.663 1.00 83.88 196 GLN A O 1
ATOM 1622 N N . SER A 1 197 ? 7.989 8.588 10.643 1.00 84.56 197 SER A N 1
ATOM 1623 C CA . SER A 1 197 ? 8.754 8.765 9.400 1.00 84.56 197 SER A CA 1
ATOM 1624 C C . SER A 1 197 ? 10.061 9.527 9.652 1.00 84.56 197 SER A C 1
ATOM 1626 O O . SER A 1 197 ? 11.114 9.170 9.132 1.00 84.56 197 SER A O 1
ATOM 1628 N N . ILE A 1 198 ? 10.012 10.556 10.500 1.00 88.38 198 ILE A N 1
ATOM 1629 C CA . ILE A 1 198 ? 11.192 11.316 10.917 1.00 88.38 198 ILE A CA 1
ATOM 1630 C C . ILE A 1 198 ? 12.139 10.455 11.748 1.00 88.38 198 ILE A C 1
ATOM 1632 O O . ILE A 1 198 ? 13.344 10.544 11.551 1.00 88.38 198 ILE A O 1
ATOM 1636 N N . ASP A 1 199 ? 11.637 9.612 12.651 1.00 86.50 199 ASP A N 1
ATOM 1637 C CA . ASP A 1 199 ? 12.489 8.706 13.427 1.00 86.50 199 ASP A CA 1
ATOM 1638 C C . ASP A 1 199 ? 13.255 7.736 12.516 1.00 86.50 199 ASP A C 1
ATOM 1640 O O . ASP A 1 199 ? 14.450 7.526 12.714 1.00 86.50 199 ASP A O 1
ATOM 1644 N N . GLN A 1 200 ? 12.604 7.220 11.468 1.00 84.00 200 GLN A N 1
ATOM 1645 C CA . GLN A 1 200 ? 13.254 6.381 10.461 1.00 84.00 200 GLN A CA 1
ATOM 1646 C C . GLN A 1 200 ? 14.357 7.141 9.712 1.00 84.00 200 GLN A C 1
ATOM 1648 O O . GLN A 1 200 ? 15.490 6.665 9.652 1.00 84.00 200 GLN A O 1
ATOM 1653 N N . LEU A 1 201 ? 14.079 8.368 9.258 1.00 87.81 201 LEU A N 1
ATOM 1654 C CA . LEU A 1 201 ? 15.086 9.234 8.632 1.00 87.81 201 LEU A CA 1
ATOM 1655 C C . LEU A 1 201 ? 16.257 9.546 9.571 1.00 87.81 201 LEU A C 1
ATOM 1657 O O . LEU A 1 201 ? 17.409 9.535 9.145 1.00 87.81 201 LEU A O 1
ATOM 1661 N N . VAL A 1 202 ? 15.986 9.818 10.852 1.00 88.38 202 VAL A N 1
ATOM 1662 C CA . VAL A 1 202 ? 17.026 10.077 11.860 1.00 88.38 202 VAL A CA 1
ATOM 1663 C C . VAL A 1 202 ? 17.936 8.861 12.026 1.00 88.38 202 VAL A C 1
ATOM 1665 O O . VAL A 1 202 ? 19.148 9.035 12.144 1.00 88.38 202 VAL A O 1
ATOM 1668 N N . CYS A 1 203 ? 17.381 7.648 12.008 1.00 85.81 203 CYS A N 1
ATOM 1669 C CA . CYS A 1 203 ? 18.165 6.415 12.038 1.00 85.81 203 CYS A CA 1
ATOM 1670 C C . CYS A 1 203 ? 19.033 6.251 10.783 1.00 85.81 203 CYS A C 1
ATOM 1672 O O . CYS A 1 203 ? 20.204 5.902 10.914 1.00 85.81 203 CYS A O 1
ATOM 1674 N N . GLU A 1 204 ? 18.504 6.554 9.595 1.00 83.56 204 GLU A N 1
ATOM 1675 C CA . GLU A 1 204 ? 19.242 6.457 8.325 1.00 83.56 204 GLU A CA 1
ATOM 1676 C C . GLU A 1 204 ? 20.430 7.428 8.250 1.00 83.56 204 GLU A C 1
ATOM 1678 O O . GLU A 1 204 ? 21.500 7.063 7.768 1.00 83.56 204 GLU A O 1
ATOM 1683 N N . ILE A 1 205 ? 20.272 8.656 8.754 1.00 86.75 205 ILE A N 1
ATOM 1684 C CA . ILE A 1 205 ? 21.343 9.670 8.748 1.00 86.75 205 ILE A CA 1
ATOM 1685 C C . ILE A 1 205 ? 22.271 9.581 9.966 1.00 86.75 205 ILE A C 1
ATOM 1687 O O . ILE A 1 205 ? 23.221 10.361 10.082 1.00 86.75 205 ILE A O 1
ATOM 1691 N N . CYS A 1 206 ? 21.977 8.696 10.919 1.00 88.31 206 CYS A N 1
ATOM 1692 C CA . CYS A 1 206 ? 22.767 8.561 12.131 1.00 88.31 206 CYS A CA 1
ATOM 1693 C C . CYS A 1 206 ? 24.159 8.015 11.805 1.00 88.31 206 CYS A C 1
ATOM 1695 O O . CYS A 1 206 ? 24.303 7.038 11.079 1.00 88.31 206 CYS A O 1
ATOM 1697 N N . MET A 1 207 ? 25.195 8.571 12.438 1.00 86.75 207 MET A N 1
ATOM 1698 C CA . MET A 1 207 ? 26.567 8.068 12.287 1.00 86.75 207 MET A CA 1
ATOM 1699 C C . MET A 1 207 ? 26.760 6.619 12.772 1.00 86.75 207 MET A C 1
ATOM 1701 O O . MET A 1 207 ? 27.786 6.010 12.486 1.00 86.75 207 MET A O 1
ATOM 1705 N N . PHE A 1 208 ? 25.796 6.082 13.527 1.00 85.88 208 PHE A N 1
ATOM 1706 C CA . PHE A 1 208 ? 25.798 4.719 14.057 1.00 85.88 208 PHE A CA 1
ATOM 1707 C C . PHE A 1 208 ? 24.771 3.807 13.368 1.00 85.88 208 PHE A C 1
ATOM 1709 O O . PHE A 1 208 ? 24.449 2.757 13.925 1.00 85.88 208 PHE A O 1
ATOM 1716 N N . SER A 1 209 ? 24.234 4.193 12.203 1.00 81.19 209 SER A N 1
ATOM 1717 C CA . SER A 1 209 ? 23.196 3.438 11.481 1.00 81.19 209 SER A CA 1
ATOM 1718 C C . SER A 1 209 ? 23.569 1.960 11.287 1.00 81.19 209 SER A C 1
ATOM 1720 O O . SER A 1 209 ? 22.772 1.082 11.597 1.00 81.19 209 SER A O 1
ATOM 1722 N N . GLU A 1 210 ? 24.822 1.685 10.919 1.00 81.06 210 GLU A N 1
ATOM 1723 C CA . GLU A 1 210 ? 25.369 0.332 10.693 1.00 81.06 210 GLU A CA 1
ATOM 1724 C C . GLU A 1 210 ? 25.786 -0.416 11.975 1.00 81.06 210 GLU A C 1
ATOM 1726 O O . GLU A 1 210 ? 26.194 -1.578 11.939 1.00 81.06 210 GLU A O 1
ATOM 1731 N N . HIS A 1 211 ? 25.740 0.254 13.126 1.00 83.19 211 HIS A N 1
ATOM 1732 C CA . HIS A 1 211 ? 26.229 -0.278 14.401 1.00 83.19 211 HIS A CA 1
ATOM 1733 C C . HIS A 1 211 ? 25.108 -0.574 15.402 1.00 83.19 211 HIS A C 1
ATOM 1735 O O . HIS A 1 211 ? 25.357 -1.203 16.430 1.00 83.19 211 HIS A O 1
ATOM 1741 N N . CYS A 1 212 ? 23.877 -0.150 15.116 1.00 79.50 212 CYS A N 1
ATOM 1742 C CA . CYS A 1 212 ? 22.714 -0.495 15.925 1.00 79.50 212 CYS A CA 1
ATOM 1743 C C . CYS A 1 212 ? 22.286 -1.942 15.630 1.00 79.50 212 CYS A C 1
ATOM 1745 O O . CYS A 1 212 ? 22.077 -2.304 14.476 1.00 79.50 212 CYS A O 1
ATOM 1747 N N . TRP A 1 213 ? 22.102 -2.774 16.659 1.00 67.12 213 TRP A N 1
ATOM 1748 C CA . TRP A 1 213 ? 21.679 -4.173 16.490 1.00 67.12 213 TRP A CA 1
ATOM 1749 C C . TRP A 1 213 ? 20.405 -4.494 17.267 1.00 67.12 213 TRP A C 1
ATOM 1751 O O . TRP A 1 213 ? 20.283 -4.158 18.442 1.00 67.12 213 TRP A O 1
ATOM 1761 N N . MET A 1 214 ? 19.461 -5.173 16.602 1.00 57.06 214 MET A N 1
ATOM 1762 C CA . MET A 1 214 ? 18.204 -5.685 17.175 1.00 57.06 214 MET A CA 1
ATOM 1763 C C . MET A 1 214 ? 17.438 -4.673 18.050 1.00 57.06 214 MET A C 1
ATOM 1765 O O . MET A 1 214 ? 16.944 -5.008 19.123 1.00 57.06 214 MET A O 1
ATOM 1769 N N . GLY A 1 215 ? 17.354 -3.415 17.607 1.00 64.56 215 GLY A N 1
ATOM 1770 C CA . GLY A 1 215 ? 16.636 -2.354 18.325 1.00 64.56 215 GLY A CA 1
ATOM 1771 C C . GLY A 1 215 ? 17.419 -1.680 19.460 1.00 64.56 215 GLY A C 1
ATOM 1772 O O . GLY A 1 215 ? 16.892 -0.772 20.101 1.00 64.56 215 GLY A O 1
ATOM 1773 N N . MET A 1 216 ? 18.679 -2.058 19.695 1.00 73.06 216 MET A N 1
ATOM 1774 C CA . MET A 1 216 ? 19.568 -1.365 20.632 1.00 73.06 216 MET A CA 1
ATOM 1775 C C . MET A 1 216 ? 20.166 -0.123 19.961 1.00 73.06 216 MET A C 1
ATOM 1777 O O . MET A 1 216 ? 21.143 -0.204 19.217 1.00 73.06 216 MET A O 1
ATOM 1781 N N . CYS A 1 217 ? 19.556 1.034 20.219 1.00 83.81 217 CYS A N 1
ATOM 1782 C CA . CYS A 1 217 ? 20.056 2.333 19.775 1.00 83.81 217 CYS A CA 1
ATOM 1783 C C . CYS A 1 217 ? 21.287 2.740 20.600 1.00 83.81 217 CYS A C 1
ATOM 1785 O O . CYS A 1 217 ? 21.201 2.834 21.822 1.00 83.81 217 CYS A O 1
ATOM 1787 N N . ILE A 1 218 ? 22.410 3.011 19.927 1.00 87.00 218 ILE A N 1
ATOM 1788 C CA . ILE A 1 218 ? 23.672 3.454 20.558 1.00 87.00 218 ILE A CA 1
ATOM 1789 C C . ILE A 1 218 ? 23.822 4.984 20.489 1.00 87.00 218 ILE A C 1
ATOM 1791 O O . ILE A 1 218 ? 24.633 5.572 21.201 1.00 87.00 218 ILE A O 1
ATOM 1795 N N . ALA A 1 219 ? 23.027 5.643 19.639 1.00 86.25 219 ALA A N 1
ATOM 1796 C CA . ALA A 1 219 ? 23.041 7.092 19.514 1.00 86.25 219 ALA A CA 1
ATOM 1797 C C . ALA A 1 219 ? 22.632 7.771 20.827 1.00 86.25 219 ALA A C 1
ATOM 1799 O O . ALA A 1 219 ? 21.727 7.305 21.525 1.00 86.25 219 ALA A O 1
ATOM 1800 N N . ASP A 1 220 ? 23.278 8.900 21.116 1.00 89.50 220 ASP A N 1
ATOM 1801 C CA . ASP A 1 220 ? 22.930 9.743 22.252 1.00 89.50 220 ASP A CA 1
ATOM 1802 C C . ASP A 1 220 ? 21.453 10.171 22.191 1.00 89.50 220 ASP A C 1
ATOM 1804 O O . ASP A 1 220 ? 20.941 10.590 21.144 1.00 89.50 220 ASP A O 1
ATOM 1808 N N . GLN A 1 221 ? 20.760 10.035 23.322 1.00 88.69 221 GLN A N 1
ATOM 1809 C CA . GLN A 1 221 ? 19.320 10.259 23.389 1.00 88.69 221 GLN A CA 1
ATOM 1810 C C . GLN A 1 221 ? 18.969 11.738 23.196 1.00 88.69 221 GLN A C 1
ATOM 1812 O O . GLN A 1 221 ? 17.987 12.042 22.518 1.00 88.69 221 GLN A O 1
ATOM 1817 N N . GLU A 1 222 ? 19.769 12.657 23.743 1.00 92.56 222 GLU A N 1
ATOM 1818 C CA . GLU A 1 222 ? 19.535 14.094 23.601 1.00 92.56 222 GLU A CA 1
ATOM 1819 C C . GLU A 1 222 ? 19.700 14.525 22.141 1.00 92.56 222 GLU A C 1
ATOM 1821 O O . GLU A 1 222 ? 18.839 15.222 21.596 1.00 92.56 222 GLU A O 1
ATOM 1826 N N . TRP A 1 223 ? 20.753 14.048 21.474 1.00 90.88 223 TRP A N 1
ATOM 1827 C CA . TRP A 1 223 ? 20.961 14.273 20.048 1.00 90.88 223 TRP A CA 1
ATOM 1828 C C . TRP A 1 223 ? 19.789 13.749 19.213 1.00 90.88 223 TRP A C 1
ATOM 1830 O O . TRP A 1 223 ? 19.268 14.481 18.367 1.00 90.88 223 TRP A O 1
ATOM 1840 N N . ARG A 1 224 ? 19.332 12.514 19.467 1.00 89.81 224 ARG A N 1
ATOM 1841 C CA . ARG A 1 224 ? 18.234 11.892 18.710 1.00 89.81 224 ARG A CA 1
ATOM 1842 C C . ARG A 1 224 ? 16.935 12.681 18.856 1.00 89.81 224 ARG A C 1
ATOM 1844 O O . ARG A 1 224 ? 16.296 12.988 17.851 1.00 89.81 224 ARG A O 1
ATOM 1851 N N . GLU A 1 225 ? 16.560 13.048 20.078 1.00 91.44 225 GLU A N 1
ATOM 1852 C CA . GLU A 1 225 ? 15.350 13.839 20.334 1.00 91.44 225 GLU A CA 1
ATOM 1853 C C . GLU A 1 225 ? 15.450 15.253 19.742 1.00 91.44 22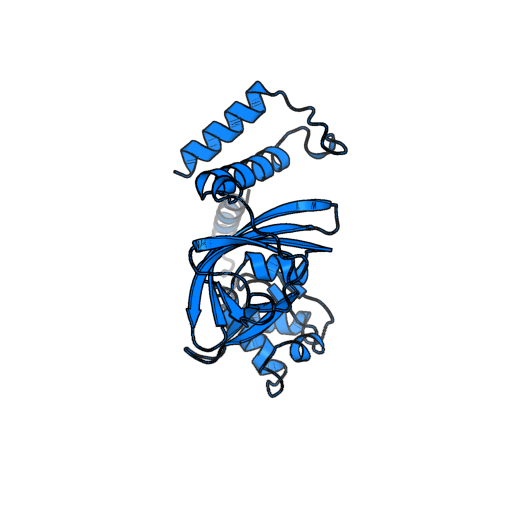5 GLU A C 1
ATOM 1855 O O . GLU A 1 225 ? 14.491 15.760 19.155 1.00 91.44 225 GLU A O 1
ATOM 1860 N N . ASN A 1 226 ? 16.628 15.882 19.808 1.00 93.00 226 ASN A N 1
ATOM 1861 C CA . ASN A 1 226 ? 16.859 17.183 19.185 1.00 93.00 226 ASN A CA 1
ATOM 1862 C C . ASN A 1 226 ? 16.697 17.113 17.658 1.00 93.00 226 ASN A C 1
ATOM 1864 O O . ASN A 1 226 ? 16.005 17.952 17.078 1.00 93.00 226 ASN A O 1
ATOM 1868 N N . MET A 1 227 ? 17.275 16.094 17.017 1.00 92.25 227 MET A N 1
ATOM 1869 C CA . MET A 1 227 ? 17.156 15.874 15.574 1.00 92.25 227 MET A CA 1
ATOM 1870 C C . MET A 1 227 ? 15.710 15.638 15.148 1.00 92.25 227 MET A C 1
ATOM 1872 O O . MET A 1 227 ? 15.245 16.301 14.219 1.00 92.25 227 MET A O 1
ATOM 1876 N N . LYS A 1 228 ? 14.978 14.769 15.857 1.00 92.25 228 LYS A N 1
ATOM 1877 C CA . LYS A 1 228 ? 13.548 14.534 15.610 1.00 92.25 228 LYS A CA 1
ATOM 1878 C C . LYS A 1 228 ? 12.749 15.826 15.656 1.00 92.25 228 LYS A C 1
ATOM 1880 O O . LYS A 1 228 ? 12.035 16.136 14.708 1.00 92.25 228 LYS A O 1
ATOM 1885 N N . ARG A 1 229 ? 12.915 16.609 16.728 1.00 92.69 229 ARG A N 1
ATOM 1886 C CA . ARG A 1 229 ? 12.212 17.884 16.902 1.00 92.69 229 ARG A CA 1
ATOM 1887 C C . ARG A 1 229 ? 12.538 18.863 15.778 1.00 92.69 229 ARG A C 1
ATOM 1889 O O . ARG A 1 229 ? 11.630 19.413 15.174 1.00 92.69 229 ARG A O 1
ATOM 1896 N N . ARG A 1 230 ? 13.822 19.043 15.451 1.00 92.81 230 ARG A N 1
ATOM 1897 C CA . ARG A 1 230 ? 14.248 19.966 14.385 1.00 92.81 230 ARG A CA 1
ATOM 1898 C C . ARG A 1 230 ? 13.679 19.589 13.024 1.00 92.81 230 ARG A C 1
ATOM 1900 O O . ARG A 1 230 ? 13.266 20.474 12.282 1.00 92.81 230 ARG A O 1
ATOM 1907 N N . LEU A 1 231 ? 13.678 18.299 12.692 1.00 92.44 231 LEU A N 1
ATOM 1908 C CA . LEU A 1 231 ? 13.107 17.822 11.437 1.00 92.44 231 LEU A CA 1
ATOM 1909 C C . LEU A 1 231 ? 11.587 17.986 11.433 1.00 92.44 231 LEU A C 1
ATOM 1911 O O . LEU A 1 231 ? 11.053 18.482 10.448 1.00 92.44 231 LEU A O 1
ATOM 1915 N N . PHE A 1 232 ? 10.911 17.669 12.538 1.00 91.69 232 PHE A N 1
ATOM 1916 C CA . PHE A 1 232 ? 9.461 17.825 12.672 1.00 91.69 232 PHE A CA 1
ATOM 1917 C C . PHE A 1 232 ? 9.016 19.283 12.526 1.00 91.69 232 PHE A C 1
ATOM 1919 O O . PHE A 1 232 ? 8.099 19.570 11.762 1.00 91.69 232 PHE A O 1
ATOM 1926 N N . ASP A 1 233 ? 9.719 20.208 13.177 1.00 91.38 233 ASP A N 1
ATOM 1927 C CA . ASP A 1 233 ? 9.446 21.644 13.079 1.00 91.38 233 ASP A CA 1
ATOM 1928 C C . ASP A 1 233 ? 9.746 22.205 11.677 1.00 91.38 233 ASP A C 1
ATOM 1930 O O . ASP A 1 233 ? 9.189 23.227 11.298 1.00 91.38 233 ASP A O 1
ATOM 1934 N N . SER A 1 234 ? 10.618 21.560 10.891 1.00 89.69 234 SER A N 1
ATOM 1935 C CA . SER A 1 234 ? 10.977 22.027 9.540 1.00 89.69 234 SER A CA 1
ATOM 1936 C C . SER A 1 234 ? 9.969 21.666 8.446 1.00 89.69 234 SER A C 1
ATOM 1938 O O . SER A 1 234 ? 10.017 22.240 7.359 1.00 89.69 234 SER A O 1
ATOM 1940 N N . VAL A 1 235 ? 9.088 20.700 8.713 1.00 85.44 235 VAL A N 1
ATOM 1941 C CA . VAL A 1 235 ? 8.099 20.180 7.752 1.00 85.44 235 VAL A CA 1
ATOM 1942 C C . VAL A 1 235 ? 6.658 20.574 8.096 1.00 85.44 235 VAL A C 1
ATOM 1944 O O . VAL A 1 235 ? 5.746 20.233 7.341 1.00 85.44 235 VAL A O 1
ATOM 1947 N N . LYS A 1 236 ? 6.452 21.271 9.219 1.00 75.44 236 LYS A N 1
ATOM 1948 C CA . LYS A 1 236 ? 5.184 21.911 9.592 1.00 75.44 236 LYS A CA 1
ATOM 1949 C C . LYS A 1 236 ? 5.141 23.365 9.139 1.00 7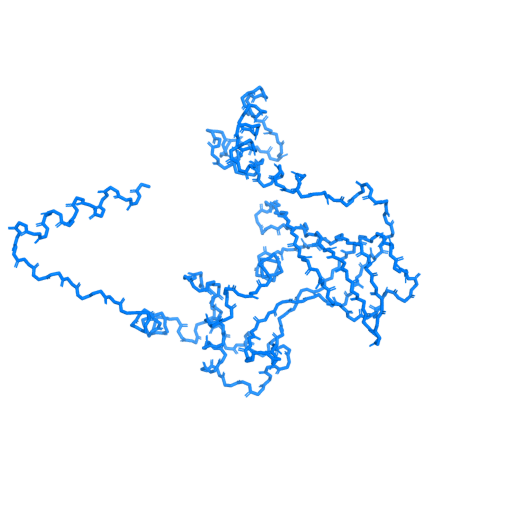5.44 236 LYS A C 1
ATOM 1951 O O . LYS A 1 236 ? 4.025 23.802 8.778 1.00 75.44 236 LYS A O 1
#